Protein AF-A0A8G0PEI7-F1 (afdb_monomer)

Solvent-accessible surface area (backbone atoms only — not comparable to full-atom values): 20049 Å² total; per-residue (Å²): 132,84,80,76,81,60,34,73,60,58,86,57,82,85,49,77,89,53,16,86,75,68,30,28,55,75,70,77,93,68,77,93,73,92,75,99,69,81,89,75,58,57,56,49,75,74,46,89,54,71,55,42,56,17,55,68,78,60,51,34,32,12,63,41,36,33,43,81,63,78,58,75,86,54,58,69,52,32,65,23,58,41,14,68,62,57,63,70,45,56,71,23,62,64,25,86,75,70,43,65,65,86,55,52,71,81,37,68,72,40,48,70,36,44,55,48,54,90,81,80,45,60,54,30,34,39,86,74,40,72,52,45,67,56,55,34,51,50,56,50,44,54,51,46,49,40,43,72,65,40,85,82,68,69,48,65,62,68,96,60,33,59,55,12,50,52,32,58,74,27,85,60,36,42,80,40,82,41,79,40,79,60,50,82,63,66,65,59,62,79,79,61,85,93,84,78,92,77,90,81,89,88,87,88,89,87,87,83,90,87,91,91,83,89,91,79,91,81,92,77,88,78,81,83,90,83,75,59,77,65,60,58,56,53,57,61,59,71,69,55,77,77,76,74,87,74,72,95,72,73,57,77,52,79,45,77,39,96,86,78,51,69,48,63,36,43,36,37,80,40,57,42,17,34,46,31,80,83,55,79,88,30,52,85,31,72,89,42,63,62,46,48,41,66,70,26,69,32,50,25,27,29,71,71,47,73,19,42,37,74,12,52,67,53,52,56,53,51,76,74,109

Mean predicted aligned error: 16.58 Å

pLDDT: mean 71.61, std 21.72, range [25.34, 97.06]

Nearest PDB structures (foldseek):
  6urt-assembly1_G  TM=1.602E-01  e=1.590E+00  Escherichia coli K-12

Organism: NCBI:txid1491479

Structure (mmCIF, N/CA/C/O backbone):
data_AF-A0A8G0PEI7-F1
#
_entry.id   AF-A0A8G0PEI7-F1
#
loop_
_atom_site.group_PDB
_atom_site.id
_atom_site.type_symbol
_atom_site.label_atom_id
_atom_site.label_alt_id
_atom_site.label_comp_id
_atom_site.label_asym_id
_atom_site.label_entity_id
_atom_site.label_seq_id
_atom_site.pdbx_PDB_ins_code
_atom_site.Cartn_x
_atom_site.Cartn_y
_atom_site.Cartn_z
_atom_site.occupancy
_atom_site.B_iso_or_equiv
_atom_site.auth_seq_id
_atom_site.auth_comp_id
_atom_site.auth_asym_id
_atom_site.auth_atom_id
_atom_site.pdbx_PDB_model_num
ATOM 1 N N . MET A 1 1 ? -26.218 -10.562 24.888 1.00 39.75 1 MET A N 1
ATOM 2 C CA . MET A 1 1 ? -25.230 -9.611 25.443 1.00 39.75 1 MET A CA 1
ATOM 3 C C . MET A 1 1 ? -24.219 -9.321 24.348 1.00 39.75 1 MET A C 1
ATOM 5 O O . MET A 1 1 ? -23.476 -10.221 23.987 1.00 39.75 1 MET A O 1
ATOM 9 N N . GLY A 1 2 ? -24.262 -8.135 23.736 1.00 46.22 2 GLY A N 1
ATOM 10 C CA . GLY A 1 2 ? -23.267 -7.759 22.728 1.00 46.22 2 GLY A CA 1
ATOM 11 C C . GLY A 1 2 ? -21.922 -7.557 23.415 1.00 46.22 2 GLY A C 1
ATOM 12 O O . GLY A 1 2 ? -21.830 -6.737 24.327 1.00 46.22 2 GLY A O 1
ATOM 13 N N . ALA A 1 3 ? -20.908 -8.335 23.043 1.00 62.41 3 ALA A N 1
ATOM 14 C CA . ALA A 1 3 ? -19.561 -8.140 23.561 1.00 62.41 3 ALA A CA 1
ATOM 15 C C . ALA A 1 3 ? -19.085 -6.740 23.150 1.00 62.41 3 ALA A C 1
ATOM 17 O O . ALA A 1 3 ? -19.015 -6.426 21.962 1.00 62.41 3 ALA A O 1
ATOM 18 N N . THR A 1 4 ? -18.799 -5.875 24.123 1.00 73.19 4 THR A N 1
ATOM 19 C CA . THR A 1 4 ? -18.166 -4.588 23.842 1.00 73.19 4 THR A CA 1
ATOM 20 C C . THR A 1 4 ? -16.765 -4.852 23.303 1.00 73.19 4 THR A C 1
ATOM 22 O O . THR A 1 4 ? -15.991 -5.587 23.919 1.00 73.19 4 THR A O 1
ATOM 25 N N . LEU A 1 5 ? -16.446 -4.288 22.134 1.00 84.31 5 LEU A N 1
ATOM 26 C CA . LEU A 1 5 ? -15.106 -4.385 21.559 1.00 84.31 5 LEU A CA 1
ATOM 27 C C . LEU A 1 5 ? -14.092 -3.810 22.554 1.00 84.31 5 LEU A C 1
ATOM 29 O O . LEU A 1 5 ? -14.275 -2.715 23.089 1.00 84.31 5 LEU A O 1
ATOM 33 N N . ARG A 1 6 ? -13.027 -4.569 22.808 1.00 89.00 6 ARG A N 1
ATOM 34 C CA . ARG A 1 6 ? -11.965 -4.233 23.759 1.00 89.00 6 ARG A CA 1
ATOM 35 C C . ARG A 1 6 ? -10.632 -4.152 23.041 1.00 89.00 6 ARG A C 1
ATOM 37 O O . ARG A 1 6 ? -10.399 -4.859 22.066 1.00 89.00 6 ARG A O 1
ATOM 44 N N . CYS A 1 7 ? -9.757 -3.278 23.531 1.00 90.12 7 CYS A N 1
ATOM 45 C CA . CYS A 1 7 ? -8.399 -3.178 23.014 1.00 90.12 7 CYS A CA 1
ATOM 46 C C . CYS A 1 7 ? -7.690 -4.529 23.197 1.00 90.12 7 CYS A C 1
ATOM 48 O O . CYS A 1 7 ? -7.682 -5.067 24.300 1.00 90.12 7 CYS A O 1
ATOM 50 N N . SER A 1 8 ? -7.027 -5.036 22.159 1.00 89.44 8 SER A N 1
ATOM 51 C CA . SER A 1 8 ? -6.236 -6.274 22.186 1.00 89.44 8 SER A CA 1
ATOM 52 C C . SER A 1 8 ? -5.133 -6.226 23.236 1.00 89.44 8 SER A C 1
ATOM 54 O O . SER A 1 8 ? -4.710 -7.245 23.776 1.00 89.44 8 SER A O 1
ATOM 56 N N . LYS A 1 9 ? -4.683 -5.014 23.567 1.00 85.44 9 LYS A N 1
ATOM 57 C CA . LYS A 1 9 ? -3.718 -4.802 24.627 1.00 85.44 9 LYS A CA 1
ATOM 58 C C . LYS A 1 9 ? -4.353 -4.735 26.004 1.00 85.44 9 LYS A C 1
ATOM 60 O O . LYS A 1 9 ? -3.568 -4.777 26.921 1.00 85.44 9 LYS A O 1
ATOM 65 N N . GLU A 1 10 ? -5.666 -4.644 26.221 1.00 85.50 10 GLU A N 1
ATOM 66 C CA . GLU A 1 10 ? -6.271 -4.356 27.544 1.00 85.50 10 GLU A CA 1
ATOM 67 C C . GLU A 1 10 ? -5.723 -5.232 28.685 1.00 85.50 10 GLU A C 1
ATOM 69 O O . GLU A 1 10 ? -5.389 -4.698 29.739 1.00 85.50 10 GLU A O 1
ATOM 74 N N . ALA A 1 11 ? -5.528 -6.532 28.443 1.00 83.31 11 ALA A N 1
ATOM 75 C CA . ALA A 1 11 ? -5.020 -7.486 29.433 1.00 83.31 11 ALA A CA 1
ATOM 76 C C . ALA A 1 11 ? -3.506 -7.387 29.721 1.00 83.31 11 ALA A C 1
ATOM 78 O O . ALA A 1 11 ? -3.023 -7.968 30.689 1.00 83.31 11 ALA A O 1
ATOM 79 N N . VAL A 1 12 ? -2.735 -6.673 28.898 1.00 82.25 12 VAL A N 1
ATOM 80 C CA . VAL A 1 12 ? -1.286 -6.524 29.101 1.00 82.25 12 VAL A CA 1
ATOM 81 C C . VAL A 1 12 ? -1.040 -5.600 30.311 1.00 82.25 12 VAL A C 1
ATOM 83 O O . VAL A 1 12 ? -1.720 -4.579 30.433 1.00 82.25 12 VAL A O 1
ATOM 86 N N . PRO A 1 13 ? -0.086 -5.867 31.212 1.00 75.88 13 PRO A N 1
ATOM 87 C CA . PRO A 1 13 ? 0.269 -4.932 32.284 1.00 75.88 13 PRO A CA 1
ATOM 88 C C . PRO A 1 13 ? 0.891 -3.633 31.751 1.00 75.88 13 PRO A C 1
ATOM 90 O O . PRO A 1 13 ? 1.550 -3.627 30.709 1.00 75.88 13 PRO A O 1
ATOM 93 N N . VAL A 1 14 ? 0.634 -2.501 32.410 1.00 73.12 14 VAL A N 1
ATOM 94 C CA . VAL A 1 14 ? 1.302 -1.232 32.075 1.00 73.12 14 VAL A CA 1
ATOM 95 C C . VAL A 1 14 ? 2.658 -1.233 32.769 1.00 73.12 14 VAL A C 1
ATOM 97 O O . VAL A 1 14 ? 2.713 -1.135 33.989 1.00 73.12 14 VAL A O 1
ATOM 100 N N . ASP A 1 15 ? 3.727 -1.364 31.991 1.00 68.00 15 ASP A N 1
ATOM 101 C CA . ASP A 1 15 ? 5.097 -1.270 32.488 1.00 68.00 15 ASP A CA 1
ATOM 102 C C . ASP A 1 15 ? 5.574 0.199 32.421 1.00 68.00 15 ASP A C 1
ATOM 104 O O . ASP A 1 15 ? 5.677 0.746 31.313 1.00 68.00 15 ASP A O 1
ATOM 108 N N . PRO A 1 16 ? 5.830 0.861 33.568 1.00 62.06 16 PRO A N 1
ATOM 109 C CA . PRO A 1 16 ? 6.309 2.240 33.610 1.00 62.06 16 PRO A CA 1
ATOM 110 C C . PRO A 1 16 ? 7.755 2.396 33.108 1.00 62.06 16 PRO A C 1
ATOM 112 O O . PRO A 1 16 ? 8.122 3.483 32.660 1.00 62.06 16 PRO A O 1
ATOM 115 N N . GLU A 1 17 ? 8.570 1.341 33.100 1.00 62.41 17 GLU A N 1
ATOM 116 C CA . GLU A 1 17 ? 9.945 1.398 32.582 1.00 62.41 17 GLU A CA 1
ATOM 117 C C . GLU A 1 17 ? 9.979 1.247 31.053 1.00 62.41 17 GLU A C 1
ATOM 119 O O . GLU A 1 17 ? 10.781 1.882 30.369 1.00 62.41 17 GLU A O 1
ATOM 124 N N . GLN A 1 18 ? 9.030 0.498 30.479 1.00 57.81 18 GLN A N 1
ATOM 125 C CA . GLN A 1 18 ? 8.844 0.354 29.026 1.00 57.81 18 GLN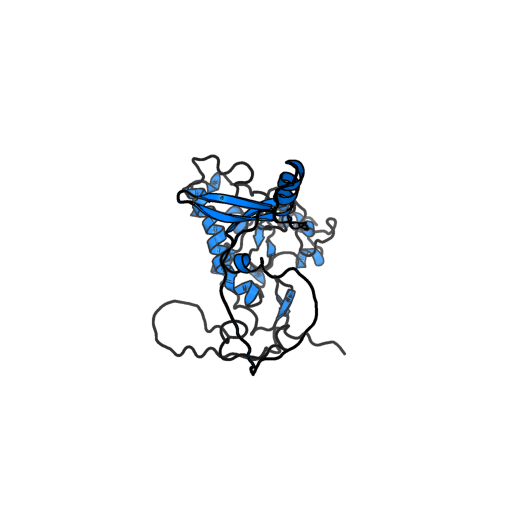 A CA 1
ATOM 126 C C . GLN A 1 18 ? 7.736 1.246 28.455 1.00 57.81 18 GLN A C 1
ATOM 128 O O . GLN A 1 18 ? 7.162 0.948 27.400 1.00 57.81 18 GLN A O 1
ATOM 133 N N . THR A 1 19 ? 7.466 2.378 29.112 1.00 54.59 19 THR A N 1
ATOM 134 C CA . THR A 1 19 ? 6.432 3.348 28.722 1.00 54.59 19 THR A CA 1
ATOM 135 C C . THR A 1 19 ? 6.471 3.668 27.224 1.00 54.59 19 THR A C 1
ATOM 137 O O . THR A 1 19 ? 5.436 3.662 26.554 1.00 54.59 19 THR A O 1
ATOM 140 N N . LEU A 1 20 ? 7.673 3.847 26.667 1.00 53.41 20 LEU A N 1
ATOM 141 C CA . LEU A 1 20 ? 7.903 4.206 25.266 1.00 53.41 20 LEU A CA 1
ATOM 142 C C . LEU A 1 20 ? 7.515 3.124 24.249 1.00 53.41 20 LEU A C 1
ATOM 144 O O . LEU A 1 20 ? 7.329 3.454 23.080 1.00 53.41 20 LEU A O 1
ATOM 148 N N . ARG A 1 21 ? 7.401 1.849 24.645 1.00 55.75 21 ARG A N 1
ATOM 149 C CA . ARG A 1 21 ? 7.290 0.759 23.667 1.00 55.75 21 ARG A CA 1
ATOM 150 C C . ARG A 1 21 ? 5.862 0.454 23.224 1.00 55.75 21 ARG A C 1
ATOM 152 O O . ARG A 1 21 ? 5.677 0.169 22.048 1.00 55.75 21 ARG A O 1
ATOM 159 N N . TYR A 1 22 ? 4.849 0.529 24.099 1.00 53.81 22 TYR A N 1
ATOM 160 C CA . TYR A 1 22 ? 3.512 0.029 23.713 1.00 53.81 22 TYR A CA 1
ATOM 161 C C . TYR A 1 22 ? 2.289 0.813 24.212 1.00 53.81 22 TYR A C 1
ATOM 163 O O . TYR A 1 22 ? 1.185 0.531 23.737 1.00 53.81 22 TYR A O 1
ATOM 171 N N . ARG A 1 23 ? 2.433 1.783 25.133 1.00 62.19 23 ARG A N 1
ATOM 172 C CA . ARG A 1 23 ? 1.285 2.506 25.738 1.00 62.19 23 ARG A CA 1
ATOM 173 C C . ARG A 1 23 ? 1.559 3.934 26.214 1.00 62.19 23 ARG A C 1
ATOM 175 O O . ARG A 1 23 ? 0.744 4.518 26.936 1.00 62.19 23 ARG A O 1
ATOM 182 N N . ALA A 1 24 ? 2.686 4.518 25.828 1.00 53.91 24 ALA A N 1
ATOM 183 C CA . ALA A 1 24 ? 2.881 5.945 26.004 1.00 53.91 24 ALA A CA 1
ATOM 184 C C . ALA A 1 24 ? 1.935 6.700 25.076 1.00 53.91 24 ALA A C 1
ATOM 186 O O . ALA A 1 24 ? 1.911 6.473 23.863 1.00 53.91 24 ALA A O 1
ATOM 187 N N . ARG A 1 25 ? 1.267 7.721 25.617 1.00 49.78 25 ARG A N 1
ATOM 188 C CA . ARG A 1 25 ? 1.045 8.910 24.798 1.00 49.78 25 ARG A CA 1
ATOM 189 C C . ARG A 1 25 ? 2.429 9.429 24.440 1.00 49.78 25 ARG A C 1
ATOM 191 O O . ARG A 1 25 ? 3.085 10.022 25.289 1.00 49.78 25 ARG A O 1
ATOM 198 N N . ALA A 1 26 ? 2.877 9.182 23.213 1.00 45.31 26 ALA A N 1
ATOM 199 C CA . ALA A 1 26 ? 3.989 9.931 22.663 1.00 45.31 26 ALA A CA 1
ATOM 200 C C . ALA A 1 26 ? 3.569 11.409 22.681 1.00 45.31 26 ALA A C 1
ATOM 202 O O . ALA A 1 26 ? 2.772 11.860 21.847 1.00 45.31 26 ALA A O 1
ATOM 203 N N . SER A 1 27 ? 4.025 12.146 23.696 1.00 38.75 27 SER A N 1
ATOM 204 C CA . SER A 1 27 ? 4.084 13.605 23.661 1.00 38.75 27 SER A CA 1
ATOM 205 C C . SER A 1 27 ? 4.698 13.996 22.319 1.00 38.75 27 SER A C 1
ATOM 207 O O . SER A 1 27 ? 5.583 13.298 21.832 1.00 38.75 27 SER A O 1
ATOM 209 N N . ASP A 1 28 ? 4.107 14.993 21.661 1.00 38.66 28 ASP A N 1
ATOM 210 C CA . ASP A 1 28 ? 4.391 15.375 20.275 1.00 38.66 28 ASP A CA 1
ATOM 211 C C . ASP A 1 28 ? 5.861 15.221 19.878 1.00 38.66 28 ASP A C 1
ATOM 213 O O . ASP A 1 28 ? 6.700 16.029 20.251 1.00 38.66 28 ASP A O 1
ATOM 217 N N . TRP A 1 29 ? 6.163 14.222 19.043 1.00 40.66 29 TRP A N 1
ATOM 218 C CA . TRP A 1 29 ? 7.410 14.178 18.275 1.00 40.66 29 TRP A CA 1
ATOM 219 C C . TRP A 1 29 ? 7.302 15.111 17.066 1.00 40.66 29 TRP A C 1
ATOM 221 O O . TRP A 1 29 ? 7.510 14.705 15.921 1.00 40.66 29 TRP A O 1
ATOM 231 N N . ASN A 1 30 ? 6.896 16.355 17.311 1.00 33.97 30 ASN A N 1
ATOM 232 C CA . ASN A 1 30 ? 6.929 17.405 16.314 1.00 33.97 30 ASN A CA 1
ATOM 233 C C . ASN A 1 30 ? 7.940 18.459 16.767 1.00 33.97 30 ASN A C 1
ATOM 235 O O . ASN A 1 30 ? 7.724 19.128 17.770 1.00 33.97 30 ASN A O 1
ATOM 239 N N . TYR A 1 31 ? 8.992 18.583 15.959 1.00 33.69 31 TYR A N 1
ATOM 240 C CA . TYR A 1 31 ? 10.100 19.537 16.009 1.00 33.69 31 TYR A CA 1
ATOM 241 C C . TYR A 1 31 ? 11.234 19.261 16.998 1.00 33.69 31 TYR A C 1
ATOM 243 O O . TYR A 1 31 ? 11.090 19.316 18.213 1.00 33.69 31 TYR A O 1
ATOM 251 N N . GLY A 1 32 ? 12.415 19.031 16.417 1.00 45.34 32 GLY A N 1
ATOM 252 C CA . GLY A 1 32 ? 13.667 19.306 17.094 1.00 45.34 32 GLY A CA 1
ATOM 253 C C . GLY A 1 32 ? 13.817 20.811 17.275 1.00 45.34 32 GLY A C 1
ATOM 254 O O . GLY A 1 32 ? 13.773 21.545 16.294 1.00 45.34 32 GLY A O 1
ATOM 255 N N . MET A 1 33 ? 13.959 21.238 18.522 1.00 35.91 33 MET A N 1
ATOM 256 C CA . MET A 1 33 ? 15.021 22.120 19.002 1.00 35.91 33 MET A CA 1
ATOM 257 C C . MET A 1 33 ? 14.920 22.139 20.532 1.00 35.91 33 MET A C 1
ATOM 259 O O . MET A 1 33 ? 13.824 22.251 21.072 1.00 35.91 33 MET A O 1
ATOM 263 N N . GLU A 1 34 ? 16.061 21.919 21.180 1.00 44.09 34 GLU A N 1
ATOM 264 C CA . GLU A 1 34 ? 16.433 22.333 22.538 1.00 44.09 34 GLU A CA 1
ATOM 265 C C . GLU A 1 34 ? 15.294 22.711 23.502 1.00 44.09 34 GLU A C 1
ATOM 267 O O . GLU A 1 34 ? 14.775 23.819 23.453 1.00 44.09 34 GLU A O 1
ATOM 272 N N . ASP A 1 35 ? 14.980 21.825 24.453 1.00 33.00 35 ASP A N 1
ATOM 273 C CA . ASP A 1 35 ? 15.060 22.204 25.868 1.00 33.00 35 ASP A CA 1
ATOM 274 C C . ASP A 1 35 ? 14.925 20.981 26.786 1.00 33.00 35 ASP A C 1
ATOM 276 O O . ASP A 1 35 ? 14.091 20.096 26.581 1.00 33.00 35 ASP A O 1
ATOM 280 N N . SER A 1 36 ? 15.737 20.958 27.837 1.00 42.88 36 SER A N 1
ATOM 281 C CA . SER A 1 36 ? 15.779 19.947 28.895 1.00 42.88 36 SER A CA 1
ATOM 282 C C . SER A 1 36 ? 14.472 19.879 29.698 1.00 42.88 36 SER A C 1
ATOM 284 O O . SER A 1 36 ? 14.384 20.410 30.805 1.00 42.88 36 SER A O 1
ATOM 286 N N . ARG A 1 37 ? 13.431 19.215 29.176 1.00 40.03 37 ARG A N 1
ATOM 287 C CA . ARG A 1 37 ? 12.145 19.046 29.877 1.00 40.03 37 ARG A CA 1
ATOM 288 C C . ARG A 1 37 ? 11.752 17.578 30.018 1.00 40.03 37 ARG A C 1
ATOM 290 O O . ARG A 1 37 ? 11.247 16.957 29.093 1.00 40.03 37 ARG A O 1
ATOM 297 N N . ASN A 1 38 ? 11.984 17.068 31.229 1.00 42.41 38 ASN A N 1
ATOM 298 C CA . ASN A 1 38 ? 11.304 15.964 31.913 1.00 42.41 38 ASN A CA 1
ATOM 299 C C . ASN A 1 38 ? 10.635 14.906 31.002 1.00 42.41 38 ASN A C 1
ATOM 301 O O . ASN A 1 38 ? 9.447 15.005 30.691 1.00 42.41 38 ASN A O 1
ATOM 305 N N . TYR A 1 39 ? 11.381 13.849 30.658 1.00 43.47 39 TYR A N 1
ATOM 306 C CA . TYR A 1 39 ? 10.944 12.668 29.889 1.00 43.47 39 TYR A CA 1
ATOM 307 C C . TYR A 1 39 ? 9.938 11.766 30.630 1.00 43.47 39 TYR A C 1
ATOM 309 O O . TYR A 1 39 ? 9.982 10.542 30.525 1.00 43.47 39 TYR A O 1
ATOM 317 N N . ASN A 1 40 ? 9.005 12.339 31.387 1.00 44.72 40 ASN A N 1
ATOM 318 C CA . ASN A 1 40 ? 7.979 11.566 32.071 1.00 44.72 40 ASN A CA 1
ATOM 319 C C . ASN A 1 40 ? 6.801 11.326 31.116 1.00 44.72 40 ASN A C 1
ATOM 321 O O . ASN A 1 40 ? 5.737 11.943 31.218 1.00 44.72 40 ASN A O 1
ATOM 325 N N . GLY A 1 41 ? 7.022 10.461 30.122 1.00 53.72 41 GLY A N 1
ATOM 326 C CA . GLY A 1 41 ? 5.938 9.923 29.311 1.00 53.72 41 GLY A CA 1
ATOM 327 C C . GLY A 1 41 ? 4.931 9.251 30.241 1.00 53.72 41 GLY A C 1
ATOM 328 O O . GLY A 1 41 ? 5.295 8.400 31.042 1.00 53.72 41 GLY A O 1
ATOM 329 N N . LYS A 1 42 ? 3.658 9.645 30.187 1.00 56.34 42 LYS A N 1
ATOM 330 C CA . LYS A 1 42 ? 2.621 8.985 30.989 1.00 56.34 42 LYS A CA 1
ATOM 331 C C . LYS A 1 42 ? 2.249 7.671 30.306 1.00 56.34 42 LYS A C 1
ATOM 333 O O . LYS A 1 42 ? 1.571 7.692 29.275 1.00 56.34 42 LYS A O 1
ATOM 338 N N . ALA A 1 43 ? 2.680 6.543 30.870 1.00 63.56 43 ALA A N 1
ATOM 339 C CA . ALA A 1 43 ? 2.120 5.244 30.520 1.00 63.56 43 ALA A CA 1
ATOM 340 C C . ALA A 1 43 ? 0.663 5.217 30.988 1.00 63.56 43 ALA A C 1
ATOM 342 O O . ALA A 1 43 ? 0.374 5.373 32.174 1.00 63.56 43 ALA A O 1
ATOM 343 N N . GLY A 1 44 ? -0.264 5.101 30.042 1.00 69.81 44 GLY A N 1
ATOM 344 C CA . GLY A 1 44 ? -1.693 5.068 30.332 1.00 69.81 44 GLY A CA 1
ATOM 345 C C . GLY A 1 44 ? -2.253 3.660 30.198 1.00 69.81 44 GLY A C 1
ATOM 346 O O . GLY A 1 44 ? -1.816 2.882 29.349 1.00 69.81 44 GLY A O 1
ATOM 347 N N . SER A 1 45 ? -3.279 3.344 30.986 1.00 80.38 45 SER A N 1
ATOM 348 C CA . SER A 1 45 ? -4.147 2.202 30.697 1.00 80.38 45 SER A CA 1
ATOM 349 C C . SER A 1 45 ? -4.819 2.359 29.323 1.00 80.38 45 SER A C 1
ATOM 351 O O . SER A 1 45 ? -4.870 3.453 28.740 1.00 80.38 45 SER A O 1
ATOM 353 N N . CYS A 1 46 ? -5.325 1.252 28.770 1.00 85.81 46 CYS A N 1
ATOM 354 C CA . CYS A 1 46 ? -6.091 1.311 27.527 1.00 85.81 46 CYS A CA 1
ATOM 355 C C . CYS A 1 46 ? -7.313 2.222 27.707 1.00 85.81 46 CYS A C 1
ATOM 357 O O . CYS A 1 46 ? -8.023 2.151 28.710 1.00 85.81 46 CYS A O 1
ATOM 359 N N . ALA A 1 47 ? -7.549 3.083 26.722 1.00 86.38 47 ALA A N 1
ATOM 360 C CA . ALA A 1 47 ? -8.751 3.896 26.677 1.00 86.38 47 ALA A CA 1
ATOM 361 C C . ALA A 1 47 ? -9.971 3.021 26.339 1.00 86.38 47 ALA A C 1
ATOM 363 O O . ALA A 1 47 ? -9.843 2.020 25.633 1.00 86.38 47 ALA A O 1
ATOM 364 N N . ARG A 1 48 ? -11.149 3.411 26.840 1.00 84.62 48 ARG A N 1
ATOM 365 C CA . ARG A 1 48 ? -12.425 2.741 26.530 1.00 84.62 48 ARG A CA 1
ATOM 366 C C . ARG A 1 48 ? -13.089 3.274 25.256 1.00 84.62 48 ARG A C 1
ATOM 368 O O . ARG A 1 48 ? -13.982 2.624 24.731 1.00 84.62 48 ARG A O 1
ATOM 375 N N . ASP A 1 49 ? -12.675 4.446 24.779 1.00 84.06 49 ASP A N 1
ATOM 376 C CA . ASP A 1 49 ? -13.182 5.093 23.570 1.00 84.06 49 ASP A CA 1
ATOM 377 C C . ASP A 1 49 ? -12.276 4.855 22.350 1.00 84.06 49 ASP A C 1
ATOM 379 O O . ASP A 1 49 ? -11.089 4.533 22.489 1.00 84.06 49 ASP A O 1
ATOM 383 N N . LEU A 1 50 ? -12.850 5.044 21.151 1.00 78.69 50 LEU A N 1
ATOM 384 C CA . LEU A 1 50 ? -12.162 4.899 19.857 1.00 78.69 50 LEU A CA 1
ATOM 385 C C . LEU A 1 50 ? -11.470 3.531 19.717 1.00 78.69 50 LEU A C 1
ATOM 387 O O . LEU A 1 50 ? -10.310 3.433 19.319 1.00 78.69 50 LEU A O 1
ATOM 391 N N . VAL A 1 51 ? -12.187 2.474 20.106 1.00 87.12 51 VAL A N 1
ATOM 392 C CA . VAL A 1 51 ? -11.740 1.084 19.997 1.00 87.12 51 VAL A CA 1
ATOM 393 C C . VAL A 1 51 ? -12.174 0.545 18.637 1.00 87.12 51 VAL A C 1
ATOM 395 O O . VAL A 1 51 ? -13.351 0.270 18.423 1.00 87.12 51 VAL A O 1
ATOM 398 N N . THR A 1 52 ? -11.225 0.440 17.709 1.00 88.44 52 THR A N 1
ATOM 399 C CA . THR A 1 52 ? -11.460 -0.016 16.330 1.00 88.44 52 THR A CA 1
ATOM 400 C C . THR A 1 52 ? -10.261 -0.805 15.804 1.00 88.44 52 THR A C 1
ATOM 402 O O . THR A 1 52 ? -9.203 -0.828 16.435 1.00 88.44 52 THR A O 1
ATOM 405 N N . GLU A 1 53 ? -10.415 -1.475 14.668 1.00 91.12 53 GLU A N 1
ATOM 406 C CA . GLU A 1 53 ? -9.362 -2.273 14.039 1.00 91.12 53 GLU A CA 1
ATOM 407 C C . GLU A 1 53 ? -8.198 -1.419 13.508 1.00 91.12 53 GLU A C 1
ATOM 409 O O . GLU A 1 53 ? -8.368 -0.354 12.909 1.00 91.12 53 GLU A O 1
ATOM 414 N N . CYS A 1 54 ? -6.975 -1.911 13.699 1.00 91.69 54 CYS A N 1
ATOM 415 C CA . CYS A 1 54 ? -5.799 -1.428 12.992 1.00 91.69 54 CYS A CA 1
ATOM 416 C C . CYS A 1 54 ? -5.959 -1.735 11.501 1.00 91.69 54 CYS A C 1
ATOM 418 O O . CYS A 1 54 ? -6.081 -2.894 11.111 1.00 91.69 54 CYS A O 1
ATOM 420 N N . ARG A 1 55 ? -5.855 -0.722 10.637 1.00 90.94 55 ARG A N 1
ATOM 421 C CA . ARG A 1 55 ? -6.047 -0.899 9.187 1.00 90.94 55 ARG A CA 1
ATOM 422 C C . ARG A 1 55 ? -5.006 -1.813 8.515 1.00 90.94 55 ARG A C 1
ATOM 424 O O . ARG A 1 55 ? -5.211 -2.163 7.359 1.00 90.94 55 ARG A O 1
ATOM 431 N N . ARG A 1 56 ? -3.915 -2.177 9.207 1.00 89.38 56 ARG A N 1
ATOM 432 C CA . ARG A 1 56 ? -2.827 -3.032 8.694 1.00 89.38 56 ARG A CA 1
ATOM 433 C C . ARG A 1 56 ? -2.854 -4.464 9.239 1.00 89.38 56 ARG A C 1
ATOM 435 O O . ARG A 1 56 ? -2.724 -5.390 8.453 1.00 89.38 56 ARG A O 1
ATOM 442 N N . CYS A 1 57 ? -3.016 -4.650 10.553 1.00 90.50 57 CYS A N 1
ATOM 443 C CA . CYS A 1 57 ? -3.016 -5.979 11.188 1.00 90.50 57 CYS A CA 1
ATOM 444 C C . CYS A 1 57 ? -4.392 -6.449 11.685 1.00 90.50 57 CYS A C 1
ATOM 446 O O . CYS A 1 57 ? -4.477 -7.527 12.256 1.00 90.50 57 CYS A O 1
ATOM 448 N N . ALA A 1 58 ? -5.449 -5.651 11.510 1.00 90.75 58 ALA A N 1
ATOM 449 C CA . ALA A 1 58 ? -6.810 -5.904 11.999 1.00 90.75 58 ALA A CA 1
ATOM 450 C C . ALA A 1 58 ? -6.974 -6.012 13.532 1.00 90.75 58 ALA A C 1
ATOM 452 O O . ALA A 1 58 ? -8.095 -6.143 14.019 1.00 90.75 58 ALA A O 1
ATOM 453 N N . ASP A 1 59 ? -5.900 -5.872 14.319 1.00 90.81 59 ASP A N 1
ATOM 454 C CA . ASP A 1 59 ? -5.996 -5.846 15.781 1.00 90.81 59 ASP A CA 1
ATOM 455 C C . ASP A 1 59 ? -6.904 -4.711 16.259 1.00 90.81 59 ASP A C 1
ATOM 457 O O . ASP A 1 59 ? -6.681 -3.543 15.931 1.00 90.81 59 ASP A O 1
ATOM 461 N N . ILE A 1 60 ? -7.876 -5.035 17.108 1.00 92.19 60 ILE A N 1
ATOM 462 C CA . ILE A 1 60 ? -8.725 -4.041 17.764 1.00 92.19 60 ILE A CA 1
ATOM 463 C C . ILE A 1 60 ? -7.891 -3.257 18.778 1.00 92.19 60 ILE A C 1
ATOM 465 O O . ILE A 1 60 ? -7.362 -3.825 19.728 1.00 92.19 60 ILE A O 1
ATOM 469 N N . ILE A 1 61 ? -7.768 -1.945 18.613 1.00 90.50 61 ILE A N 1
ATOM 470 C CA . ILE A 1 61 ? -6.935 -1.086 19.460 1.00 90.50 61 ILE A CA 1
ATOM 471 C C . ILE A 1 61 ? -7.655 0.208 19.837 1.00 90.50 61 ILE A C 1
ATOM 473 O O . ILE A 1 61 ? -8.438 0.756 19.066 1.00 90.50 61 ILE A O 1
ATOM 477 N N . CYS A 1 62 ? -7.363 0.718 21.032 1.00 90.44 62 CYS A N 1
ATOM 478 C CA . CYS A 1 62 ? -7.861 2.014 21.498 1.00 90.44 62 CYS A CA 1
ATOM 479 C C . CYS A 1 62 ? -6.956 3.179 21.065 1.00 90.44 62 CYS A C 1
ATOM 481 O O . CYS A 1 62 ? -5.800 2.974 20.682 1.00 90.44 62 CYS A O 1
ATOM 483 N N . ARG A 1 63 ? -7.424 4.421 21.256 1.00 87.62 63 ARG A N 1
ATOM 484 C CA . ARG A 1 63 ? -6.650 5.646 20.955 1.00 87.62 63 ARG A CA 1
ATOM 485 C C . ARG A 1 63 ? -5.286 5.755 21.644 1.00 87.62 63 ARG A C 1
ATOM 487 O O . ARG A 1 63 ? -4.402 6.417 21.120 1.00 87.62 63 ARG A O 1
ATOM 494 N N . ASN A 1 64 ? -5.099 5.122 22.805 1.00 85.31 64 ASN A N 1
ATOM 495 C CA . ASN A 1 64 ? -3.810 5.132 23.513 1.00 85.31 64 ASN A CA 1
ATOM 496 C C . ASN A 1 64 ? -2.803 4.126 22.922 1.00 85.31 64 ASN A C 1
ATOM 498 O O . ASN A 1 64 ? -1.609 4.248 23.169 1.00 85.31 64 ASN A O 1
ATOM 502 N N . CYS A 1 65 ? -3.276 3.133 22.163 1.00 85.31 65 CYS A N 1
ATOM 503 C CA . CYS A 1 65 ? -2.448 2.105 21.523 1.00 85.31 65 CYS A CA 1
ATOM 504 C C . CYS A 1 65 ? -2.288 2.326 20.009 1.00 85.31 65 CYS A C 1
ATOM 506 O O . CYS A 1 65 ? -1.564 1.574 19.350 1.00 85.31 65 CYS A O 1
ATOM 508 N N . ALA A 1 66 ? -2.954 3.342 19.459 1.00 87.38 66 ALA A N 1
ATOM 509 C CA . ALA A 1 66 ? -2.771 3.804 18.093 1.00 87.38 66 ALA A CA 1
ATOM 510 C C . ALA A 1 66 ? -1.583 4.775 17.992 1.00 87.38 66 ALA A C 1
ATOM 512 O O . ALA A 1 66 ? -1.219 5.440 18.968 1.00 87.38 66 ALA A O 1
ATOM 513 N N . ILE A 1 67 ? -0.972 4.880 16.811 1.00 86.00 67 ILE A N 1
ATOM 514 C CA . ILE A 1 67 ? -0.095 6.016 16.508 1.00 86.00 67 ILE A CA 1
ATOM 515 C C . ILE A 1 67 ? -0.909 7.295 16.355 1.00 86.00 67 ILE A C 1
ATOM 517 O O . ILE A 1 67 ? -2.088 7.267 16.000 1.00 86.00 67 ILE A O 1
ATOM 521 N N . LYS A 1 68 ? -0.250 8.438 16.558 1.00 83.69 68 LYS A N 1
ATOM 522 C CA . LYS A 1 68 ? -0.798 9.703 16.071 1.00 83.69 68 LYS A CA 1
ATOM 523 C C . LYS A 1 68 ? -0.937 9.616 14.547 1.00 83.69 68 LYS A C 1
ATOM 525 O O . LYS A 1 68 ? -0.003 9.135 13.897 1.00 83.69 68 LYS A O 1
ATOM 530 N N . PRO A 1 69 ? -2.068 10.063 13.979 1.00 76.38 69 PRO A N 1
ATOM 531 C CA . PRO A 1 69 ? -2.246 10.040 12.540 1.00 76.38 69 PRO A CA 1
ATOM 532 C C . PRO A 1 69 ? -1.126 10.854 11.868 1.00 76.38 69 PRO A C 1
ATOM 534 O O . PRO A 1 69 ? -0.730 11.903 12.392 1.00 76.38 69 PRO A O 1
ATOM 537 N N . PRO A 1 70 ? -0.584 10.390 10.731 1.00 81.62 70 PRO A N 1
ATOM 538 C CA . PRO A 1 70 ? 0.408 11.144 9.977 1.00 81.62 70 PRO A CA 1
ATOM 539 C C . PRO A 1 70 ? -0.147 12.510 9.567 1.00 81.62 70 PRO A C 1
ATOM 541 O O . PRO A 1 70 ? -1.333 12.637 9.258 1.00 81.62 70 PRO A O 1
ATOM 544 N N . LEU A 1 71 ? 0.714 13.530 9.513 1.00 81.56 71 LEU A N 1
ATOM 545 C CA . LEU A 1 71 ? 0.315 14.830 8.979 1.00 8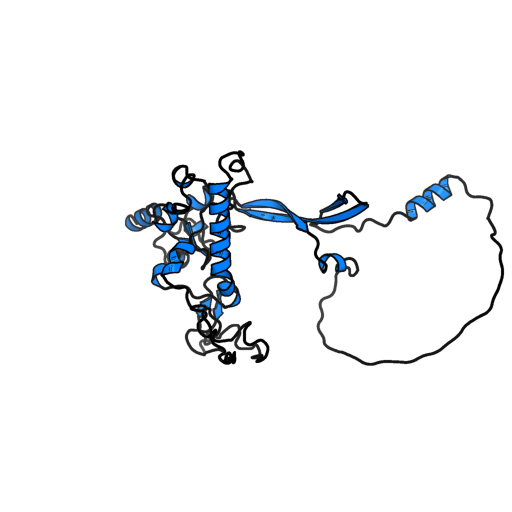1.56 71 LEU A CA 1
ATOM 546 C C . LEU A 1 71 ? -0.102 14.696 7.511 1.00 81.56 71 LEU A C 1
ATOM 548 O O . LEU A 1 71 ? 0.480 13.918 6.754 1.00 81.56 71 LEU A O 1
ATOM 552 N N . MET A 1 72 ? -1.051 15.529 7.087 1.00 75.44 72 MET A N 1
ATOM 553 C CA . MET A 1 72 ? -1.552 15.542 5.707 1.00 75.44 72 MET A CA 1
ATOM 554 C C . MET A 1 72 ? -0.453 15.839 4.680 1.00 75.44 72 MET A C 1
ATOM 556 O O . MET A 1 72 ? -0.487 15.322 3.567 1.00 75.44 72 MET A O 1
ATOM 560 N N . THR A 1 73 ? 0.581 16.595 5.059 1.00 80.31 73 THR A N 1
ATOM 561 C CA . THR A 1 73 ? 1.758 16.842 4.212 1.00 80.31 73 THR A CA 1
ATOM 562 C C . THR A 1 73 ? 2.521 15.561 3.868 1.00 80.31 73 THR A C 1
ATOM 564 O O . THR A 1 73 ? 3.076 15.460 2.776 1.00 80.31 73 THR A O 1
ATOM 567 N N . ALA A 1 74 ? 2.489 14.552 4.743 1.00 85.19 74 ALA A N 1
ATOM 568 C CA . ALA A 1 74 ? 3.125 13.260 4.516 1.00 85.19 74 ALA A CA 1
ATOM 569 C C . ALA A 1 74 ? 2.289 12.322 3.627 1.00 85.19 74 ALA A C 1
ATOM 571 O O . ALA A 1 74 ? 2.793 11.284 3.209 1.00 85.19 74 ALA A O 1
ATOM 572 N N . LEU A 1 75 ? 1.037 12.661 3.277 1.00 86.31 75 LEU A N 1
ATOM 573 C CA . LEU A 1 75 ? 0.169 11.785 2.471 1.00 86.31 75 LEU A CA 1
ATOM 574 C C . LEU A 1 75 ? 0.804 11.380 1.141 1.00 86.31 75 LEU A C 1
ATOM 576 O O . LEU A 1 75 ? 0.599 10.259 0.678 1.00 86.31 75 LEU A O 1
ATOM 580 N N . ARG A 1 76 ? 1.594 12.261 0.524 1.00 89.38 76 ARG A N 1
ATOM 581 C CA . ARG A 1 76 ? 2.267 11.989 -0.756 1.00 89.38 76 ARG A CA 1
ATOM 582 C C . ARG A 1 76 ? 3.337 10.897 -0.647 1.00 89.38 76 ARG A C 1
ATOM 584 O O . ARG A 1 76 ? 3.708 10.306 -1.655 1.00 89.38 76 ARG A O 1
ATOM 591 N N . GLU A 1 77 ? 3.814 10.608 0.559 1.00 90.75 77 GLU A N 1
ATOM 592 C CA . GLU A 1 77 ? 4.865 9.623 0.826 1.00 90.75 77 GLU A CA 1
ATOM 593 C C . GLU A 1 77 ? 4.340 8.178 0.836 1.00 90.75 77 GLU A C 1
ATOM 595 O O . GLU A 1 77 ? 5.098 7.239 0.591 1.00 90.75 77 GLU A O 1
ATOM 600 N N . ARG A 1 78 ? 3.024 8.001 1.024 1.00 93.00 78 ARG A N 1
ATOM 601 C CA . ARG A 1 78 ? 2.374 6.689 1.173 1.00 93.00 78 ARG A CA 1
ATOM 602 C C . ARG A 1 78 ? 2.346 5.848 -0.102 1.00 93.00 78 ARG A C 1
ATOM 604 O O . ARG A 1 78 ? 1.999 4.672 -0.045 1.00 93.00 78 ARG A O 1
ATOM 611 N N . HIS A 1 79 ? 2.608 6.444 -1.262 1.00 95.56 79 HIS A N 1
ATOM 612 C CA . HIS A 1 79 ? 2.423 5.776 -2.547 1.00 95.56 79 HIS A CA 1
ATOM 613 C C . HIS A 1 79 ? 3.563 4.789 -2.823 1.00 95.56 79 HIS A C 1
ATOM 615 O O . HIS A 1 79 ? 4.743 5.134 -2.770 1.00 95.56 79 HIS A O 1
ATOM 621 N N . ARG A 1 80 ? 3.196 3.554 -3.163 1.00 95.94 80 ARG A N 1
ATOM 622 C CA . ARG A 1 80 ? 4.095 2.503 -3.642 1.00 95.94 80 ARG A CA 1
ATOM 623 C C . ARG A 1 80 ? 3.665 2.069 -5.042 1.00 95.94 80 ARG A C 1
ATOM 625 O O . ARG A 1 80 ? 2.481 1.812 -5.277 1.00 95.94 80 ARG A O 1
ATOM 632 N N . ARG A 1 81 ? 4.607 1.990 -5.982 1.00 95.94 81 ARG A N 1
ATOM 633 C CA . ARG A 1 81 ? 4.338 1.583 -7.368 1.00 95.94 81 ARG A CA 1
ATOM 634 C C . ARG A 1 81 ? 3.994 0.100 -7.443 1.00 95.94 81 ARG A C 1
ATOM 636 O O . ARG A 1 81 ? 4.584 -0.719 -6.746 1.00 95.94 81 ARG A O 1
ATOM 643 N N . LEU A 1 82 ? 3.052 -0.252 -8.309 1.00 96.81 82 LEU A N 1
ATOM 644 C CA . LEU A 1 82 ? 2.656 -1.635 -8.569 1.00 96.81 82 LEU A CA 1
ATOM 645 C C . LEU A 1 82 ? 3.341 -2.176 -9.828 1.00 96.81 82 LEU A C 1
ATOM 647 O O . LEU A 1 82 ? 3.565 -1.434 -10.783 1.00 96.81 82 LEU A O 1
ATOM 651 N N . CYS A 1 83 ? 3.629 -3.481 -9.856 1.00 95.50 83 CYS A N 1
ATOM 652 C CA . CYS A 1 83 ? 4.052 -4.148 -11.088 1.00 95.50 83 CYS A CA 1
ATOM 653 C C . CYS A 1 83 ? 2.905 -4.174 -12.109 1.00 95.50 83 CYS A C 1
ATOM 655 O O . CYS A 1 83 ? 1.739 -3.986 -11.754 1.00 95.50 83 CYS A O 1
ATOM 657 N N . VAL A 1 84 ? 3.217 -4.457 -13.376 1.00 94.56 84 VAL A N 1
ATOM 658 C CA . VAL A 1 84 ? 2.227 -4.444 -14.469 1.00 94.56 84 VAL A CA 1
ATOM 659 C C . VAL A 1 84 ? 1.041 -5.375 -14.186 1.00 94.56 84 VAL A C 1
ATOM 661 O O . VAL A 1 84 ? -0.104 -4.990 -14.426 1.00 94.56 84 VAL A O 1
ATOM 664 N N . THR A 1 85 ? 1.292 -6.559 -13.622 1.00 96.00 85 THR A N 1
ATOM 665 C CA . THR A 1 85 ? 0.245 -7.528 -13.262 1.00 96.00 85 THR A CA 1
ATOM 666 C C . THR A 1 85 ? -0.696 -6.968 -12.199 1.00 96.00 85 THR A C 1
ATOM 668 O O . THR A 1 85 ? -1.905 -6.925 -12.409 1.00 96.00 85 THR A O 1
ATOM 671 N N . CYS A 1 86 ? -0.159 -6.459 -11.086 1.00 96.25 86 CYS A N 1
ATOM 672 C CA . CYS A 1 86 ? -0.969 -5.846 -10.030 1.00 96.25 8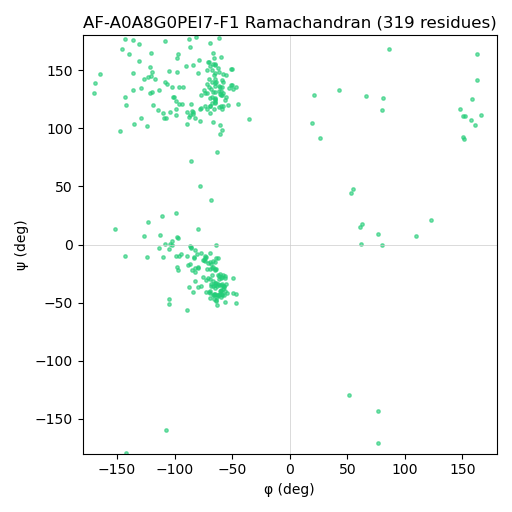6 CYS A CA 1
ATOM 673 C C . CYS A 1 86 ? -1.683 -4.576 -10.512 1.00 96.25 86 CYS A C 1
ATOM 675 O O . CYS A 1 86 ? -2.805 -4.310 -10.098 1.00 96.25 86 CYS A O 1
ATOM 677 N N . ALA A 1 87 ? -1.059 -3.794 -11.394 1.00 95.62 87 ALA A N 1
ATOM 678 C CA . ALA A 1 87 ? -1.657 -2.578 -11.926 1.00 95.62 87 ALA A CA 1
ATOM 679 C C . ALA A 1 87 ? -2.879 -2.874 -12.816 1.00 95.62 87 ALA A C 1
ATOM 681 O O . ALA A 1 87 ? -3.854 -2.126 -12.786 1.00 95.62 87 ALA A O 1
ATOM 682 N N . LYS A 1 88 ? -2.854 -3.968 -13.585 1.00 94.62 88 LYS A N 1
ATOM 683 C CA . LYS A 1 88 ? -3.956 -4.365 -14.480 1.00 94.62 88 LYS A CA 1
ATOM 684 C C . LYS A 1 88 ? -5.021 -5.237 -13.811 1.00 94.62 88 LYS A C 1
ATOM 686 O O . LYS A 1 88 ? -6.112 -5.360 -14.356 1.00 94.62 88 LYS A O 1
ATOM 691 N N . ALA A 1 89 ? -4.714 -5.845 -12.669 1.00 94.00 89 ALA A N 1
ATOM 692 C CA . ALA A 1 89 ? -5.640 -6.733 -11.978 1.00 94.00 89 ALA A CA 1
ATOM 693 C C . ALA A 1 89 ? -6.894 -5.992 -11.470 1.00 94.00 89 ALA A C 1
ATOM 695 O O . ALA A 1 89 ? -6.794 -4.832 -11.060 1.00 94.00 89 ALA A O 1
ATOM 696 N N . PRO A 1 90 ? -8.067 -6.644 -11.422 1.00 92.88 90 PRO A N 1
ATOM 697 C CA . PRO A 1 90 ? -9.256 -6.078 -10.790 1.00 92.88 90 PRO A CA 1
ATOM 698 C C . PRO A 1 90 ? -8.998 -5.684 -9.330 1.00 92.88 90 PRO A C 1
ATOM 700 O O . PRO A 1 90 ? -8.230 -6.341 -8.629 1.00 92.88 90 PRO A O 1
ATOM 703 N N . ILE A 1 91 ? -9.640 -4.607 -8.858 1.00 92.69 91 ILE A N 1
ATOM 704 C CA . ILE A 1 91 ? -9.466 -4.079 -7.487 1.00 92.69 91 ILE A CA 1
ATOM 705 C C . ILE A 1 91 ? -9.726 -5.175 -6.442 1.00 92.69 9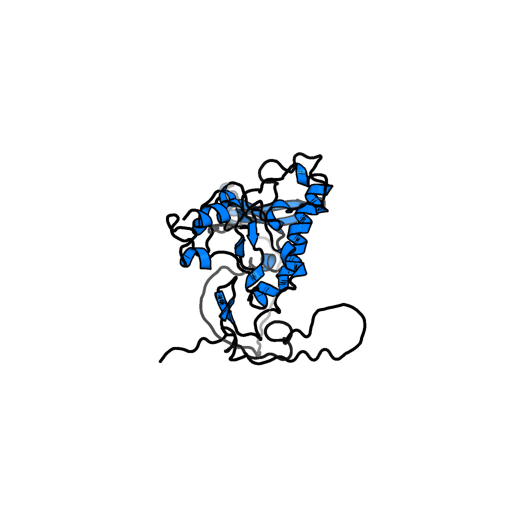1 ILE A C 1
ATOM 707 O O . ILE A 1 91 ? -8.957 -5.303 -5.493 1.00 92.69 91 ILE A O 1
ATOM 711 N N . ALA A 1 92 ? -10.757 -5.998 -6.655 1.00 93.06 92 ALA A N 1
ATOM 712 C CA . ALA A 1 92 ? -11.124 -7.100 -5.769 1.00 93.06 92 ALA A CA 1
ATOM 713 C C . ALA A 1 92 ? -9.989 -8.127 -5.570 1.00 93.06 92 ALA A C 1
ATOM 715 O O . ALA A 1 92 ? -9.774 -8.592 -4.452 1.00 93.06 92 ALA A O 1
ATOM 716 N N . ALA A 1 93 ? -9.186 -8.396 -6.608 1.00 93.75 93 ALA A N 1
ATOM 717 C CA . ALA A 1 93 ? -8.033 -9.299 -6.528 1.00 93.75 93 ALA A CA 1
ATOM 718 C C . ALA A 1 93 ? -6.861 -8.723 -5.708 1.00 93.75 93 ALA A C 1
ATOM 720 O O . ALA A 1 93 ? -5.938 -9.447 -5.339 1.00 93.75 93 ALA A O 1
ATOM 721 N N . LEU A 1 94 ? -6.864 -7.412 -5.449 1.00 93.62 94 LEU A N 1
ATOM 722 C CA . LEU A 1 94 ? -5.848 -6.736 -4.641 1.00 93.62 94 LEU A CA 1
ATOM 723 C C . LEU A 1 94 ? -6.259 -6.593 -3.171 1.00 93.62 94 LEU A C 1
ATOM 725 O O . LEU A 1 94 ? -5.434 -6.149 -2.372 1.00 93.62 94 LEU A O 1
ATOM 729 N N . ALA A 1 95 ? -7.503 -6.932 -2.825 1.00 91.62 95 ALA A N 1
ATOM 730 C CA . ALA A 1 95 ? -8.002 -6.877 -1.459 1.00 91.62 95 ALA A CA 1
ATOM 731 C C . ALA A 1 95 ? -7.266 -7.873 -0.546 1.00 91.62 95 ALA A C 1
ATOM 733 O O . ALA A 1 95 ? -6.720 -8.880 -1.001 1.00 91.62 95 ALA A O 1
ATOM 734 N N . SER A 1 96 ? -7.255 -7.575 0.752 1.00 84.25 96 SER A N 1
ATOM 735 C CA . SER A 1 96 ? -6.745 -8.468 1.791 1.00 84.25 96 SER A CA 1
ATOM 736 C C . SER A 1 96 ? -7.803 -8.590 2.893 1.00 84.25 96 SER A C 1
ATOM 738 O O . SER A 1 96 ? -8.016 -7.604 3.604 1.00 84.25 96 SER A O 1
ATOM 740 N N . PRO A 1 97 ? -8.478 -9.747 3.039 1.00 86.31 97 PRO A N 1
ATOM 741 C CA . PRO A 1 97 ? -8.364 -10.955 2.208 1.00 86.31 97 PRO A CA 1
ATOM 742 C C . PRO A 1 97 ? -8.844 -10.736 0.762 1.00 86.31 97 PRO A C 1
ATOM 744 O O . PRO A 1 97 ? -9.571 -9.783 0.482 1.00 86.31 97 PRO A O 1
ATOM 747 N N . ALA A 1 98 ? -8.419 -11.611 -0.156 1.00 85.94 98 ALA A N 1
ATOM 748 C CA . ALA A 1 98 ? -8.823 -11.533 -1.558 1.00 85.94 98 ALA A CA 1
ATOM 749 C C . ALA A 1 98 ? -10.346 -11.690 -1.683 1.00 85.94 98 ALA A C 1
ATOM 751 O O . ALA A 1 98 ? -10.935 -12.595 -1.092 1.00 85.94 98 ALA A O 1
ATOM 752 N N . LEU A 1 99 ? -10.971 -10.794 -2.444 1.00 91.12 99 LEU A N 1
ATOM 753 C CA . LEU A 1 99 ? -12.404 -10.819 -2.719 1.00 91.12 99 LEU A CA 1
ATOM 754 C C . LEU A 1 99 ? -12.674 -11.491 -4.066 1.00 91.12 99 LEU A C 1
ATOM 756 O O . LEU A 1 99 ? -11.774 -11.620 -4.900 1.00 91.12 99 LEU A O 1
ATOM 760 N N . ASP A 1 100 ? -13.930 -11.877 -4.289 1.00 89.81 100 ASP A N 1
ATOM 761 C CA . ASP A 1 100 ? -14.359 -12.382 -5.589 1.00 89.81 100 ASP A CA 1
ATOM 762 C C . ASP A 1 100 ? -14.132 -11.328 -6.686 1.00 89.81 100 ASP A C 1
ATOM 764 O O . ASP A 1 100 ? -14.531 -10.168 -6.571 1.00 89.81 100 ASP A O 1
ATOM 768 N N . ILE A 1 101 ? -13.470 -11.754 -7.759 1.00 89.81 101 ILE A N 1
ATOM 769 C CA . ILE A 1 101 ? -13.007 -10.915 -8.863 1.00 89.81 101 ILE A CA 1
ATOM 770 C C . ILE A 1 101 ? -14.191 -10.350 -9.656 1.00 89.81 101 ILE A C 1
ATOM 772 O O . ILE A 1 101 ? -14.063 -9.270 -10.236 1.00 89.81 101 ILE A O 1
ATOM 776 N N . SER A 1 102 ? -15.343 -11.032 -9.652 1.00 89.06 102 SER A N 1
ATOM 777 C CA . SER A 1 102 ? -16.570 -10.524 -10.276 1.00 89.06 102 SER A CA 1
ATOM 778 C C . SER A 1 102 ? -17.244 -9.387 -9.512 1.00 89.06 102 SER A C 1
ATOM 780 O O . SER A 1 102 ? -18.143 -8.751 -10.065 1.00 89.06 102 SER A O 1
ATOM 782 N N . LEU A 1 103 ? -16.834 -9.091 -8.271 1.00 88.88 103 LEU A N 1
ATOM 783 C CA . LEU A 1 103 ? -17.454 -8.011 -7.510 1.00 88.88 103 LEU A CA 1
ATOM 784 C C . LEU A 1 103 ? -17.138 -6.646 -8.142 1.00 88.88 103 LEU A C 1
ATOM 786 O O . LEU A 1 103 ? -15.964 -6.300 -8.327 1.00 88.88 103 LEU A O 1
ATOM 790 N N . PRO A 1 104 ? -18.168 -5.831 -8.436 1.00 87.56 104 PRO A N 1
ATOM 791 C CA . PRO A 1 104 ? -17.961 -4.512 -9.007 1.00 87.56 104 PRO A CA 1
ATOM 792 C C . PRO A 1 104 ? -17.265 -3.597 -8.000 1.00 87.56 104 PRO A C 1
ATOM 794 O O . PRO A 1 104 ? -17.396 -3.757 -6.784 1.00 87.56 104 PRO A O 1
ATOM 797 N N . LEU A 1 105 ? -16.568 -2.578 -8.506 1.00 84.88 105 LEU A N 1
ATOM 798 C CA . LEU A 1 105 ? -15.880 -1.594 -7.668 1.00 84.88 105 LEU A CA 1
ATOM 799 C C . LEU A 1 105 ? -16.841 -0.855 -6.721 1.00 84.88 105 LEU A C 1
ATOM 801 O O . LEU A 1 105 ? -16.434 -0.447 -5.640 1.00 84.88 105 LEU A O 1
ATOM 805 N N . THR A 1 106 ? -18.113 -0.712 -7.090 1.00 87.69 106 THR A N 1
ATOM 806 C CA . THR A 1 106 ? -19.166 -0.090 -6.270 1.00 87.69 106 THR A CA 1
ATOM 807 C C . THR A 1 106 ? -19.642 -0.968 -5.111 1.00 87.69 106 THR A C 1
ATOM 809 O O . THR A 1 106 ? -20.304 -0.463 -4.207 1.00 87.69 106 THR A O 1
ATOM 812 N N . SER A 1 107 ? -19.300 -2.263 -5.097 1.00 91.75 107 SER A N 1
ATOM 813 C CA . SER A 1 107 ? -19.662 -3.162 -4.002 1.00 91.75 107 SER A CA 1
ATOM 814 C C . SER A 1 107 ? -19.046 -2.693 -2.688 1.00 91.75 107 SER A C 1
ATOM 816 O O . SER A 1 107 ? -17.859 -2.365 -2.615 1.00 91.75 107 SER A O 1
ATOM 818 N N . GLU A 1 108 ? -19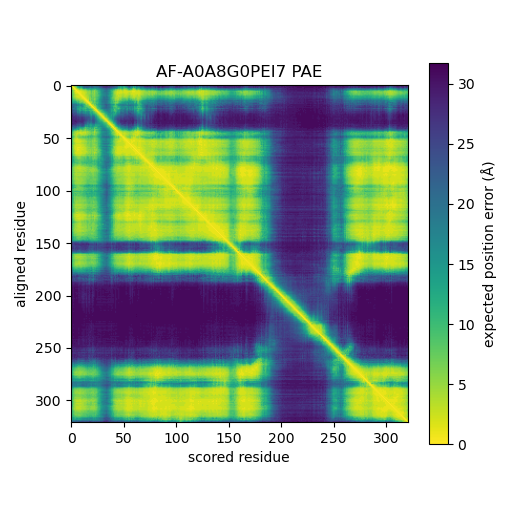.839 -2.727 -1.620 1.00 91.75 108 GLU A N 1
ATOM 819 C CA . GLU A 1 108 ? -19.422 -2.309 -0.282 1.00 91.75 108 GLU A CA 1
ATOM 820 C C . GLU A 1 108 ? -18.185 -3.086 0.205 1.00 91.75 108 GLU A C 1
ATOM 822 O O . GLU A 1 108 ? -17.297 -2.525 0.845 1.00 91.75 108 GLU A O 1
ATOM 827 N N . ALA A 1 109 ? -18.078 -4.375 -0.135 1.00 90.56 109 ALA A N 1
ATOM 828 C CA . ALA A 1 109 ? -16.909 -5.188 0.199 1.00 90.56 109 ALA A CA 1
ATOM 829 C C . ALA A 1 109 ? -15.630 -4.647 -0.463 1.00 90.56 109 ALA A C 1
ATOM 831 O O . ALA A 1 109 ? -14.594 -4.527 0.191 1.00 90.56 109 ALA A O 1
ATOM 832 N N . VAL A 1 110 ? -15.714 -4.258 -1.740 1.00 91.62 110 VAL A N 1
ATOM 833 C CA . VAL A 1 110 ? -14.574 -3.724 -2.496 1.00 91.62 110 VAL A CA 1
ATOM 834 C C . VAL A 1 110 ? -14.227 -2.314 -2.026 1.00 91.62 110 VAL A C 1
ATOM 836 O O . VAL A 1 110 ? -13.051 -2.020 -1.824 1.00 91.62 110 VAL A O 1
ATOM 839 N N . GLN A 1 111 ? -15.223 -1.466 -1.762 1.00 91.62 111 GLN A N 1
ATOM 840 C CA . GLN A 1 111 ? -15.009 -0.125 -1.206 1.00 91.62 111 GLN A CA 1
ATOM 841 C C . GLN A 1 111 ? -14.299 -0.177 0.149 1.00 91.62 111 GLN A C 1
ATOM 843 O O . GLN A 1 111 ? -13.359 0.582 0.384 1.00 91.62 111 GLN A O 1
ATOM 848 N N . ARG A 1 112 ? -14.646 -1.144 1.010 1.00 89.75 112 ARG A N 1
ATOM 849 C CA . ARG A 1 112 ? -13.912 -1.377 2.261 1.00 89.75 112 ARG A CA 1
ATOM 850 C C . ARG A 1 112 ? -12.475 -1.840 2.044 1.00 89.75 112 ARG A C 1
ATOM 852 O O . ARG A 1 112 ? -11.687 -1.682 2.965 1.00 89.75 112 ARG A O 1
ATOM 859 N N . ALA A 1 113 ? -12.108 -2.398 0.893 1.00 90.25 113 ALA A N 1
ATOM 860 C CA . ALA A 1 113 ? -10.731 -2.792 0.578 1.00 90.25 113 ALA A CA 1
ATOM 861 C C . ALA A 1 113 ? -9.911 -1.664 -0.082 1.00 90.25 113 ALA A C 1
ATOM 863 O O . ALA A 1 113 ? -8.690 -1.781 -0.214 1.00 90.25 113 ALA A O 1
ATOM 864 N N . VAL A 1 114 ? -10.555 -0.563 -0.474 1.00 94.12 114 VAL A N 1
ATOM 865 C CA . VAL A 1 114 ? -9.911 0.621 -1.050 1.00 94.12 114 VAL A CA 1
ATOM 866 C C . VAL A 1 114 ? -9.302 1.496 0.055 1.00 94.12 114 VAL A C 1
ATOM 868 O O . VAL A 1 114 ? -9.767 1.547 1.194 1.00 94.12 114 VAL A O 1
ATOM 871 N N . CYS A 1 115 ? -8.189 2.159 -0.260 1.00 94.50 115 CYS A N 1
ATOM 872 C CA . CYS A 1 115 ? -7.532 3.103 0.636 1.00 94.50 115 CYS A CA 1
ATOM 873 C C . CYS A 1 115 ? -8.345 4.401 0.772 1.00 94.50 115 CYS A C 1
ATOM 875 O O . CYS A 1 115 ? -8.674 5.023 -0.232 1.00 94.50 115 CYS A O 1
ATOM 877 N N . GLN A 1 116 ? -8.576 4.835 2.015 1.00 92.50 116 GLN A N 1
ATOM 878 C CA . GLN A 1 116 ? -9.273 6.084 2.372 1.00 92.50 116 GLN A CA 1
ATOM 879 C C . GLN A 1 116 ? -8.404 6.997 3.260 1.00 92.50 116 GLN A C 1
ATOM 881 O O . GLN A 1 116 ? -8.897 7.872 3.965 1.00 92.50 116 GLN A O 1
ATOM 886 N N . CYS A 1 117 ? -7.081 6.790 3.268 1.00 92.38 117 CYS A N 1
ATOM 887 C CA . CYS A 1 117 ? -6.184 7.496 4.190 1.00 92.38 117 CYS A CA 1
ATOM 888 C C . CYS A 1 117 ? -6.119 9.016 3.986 1.00 92.38 117 CYS A C 1
ATOM 890 O O . CYS A 1 117 ? -5.679 9.717 4.890 1.00 92.38 117 CYS A O 1
ATOM 892 N N . ASP A 1 118 ? -6.492 9.515 2.810 1.00 90.81 118 ASP A N 1
ATOM 893 C CA . ASP A 1 118 ? -6.529 10.944 2.487 1.00 90.81 118 ASP A CA 1
ATOM 894 C C . ASP A 1 118 ? -7.802 11.653 2.963 1.00 90.81 118 ASP A C 1
ATOM 896 O O . ASP A 1 118 ? -7.777 12.863 3.162 1.00 90.81 118 ASP A O 1
ATOM 900 N N . THR A 1 119 ? -8.891 10.911 3.147 1.00 89.94 119 THR A N 1
ATOM 901 C CA . THR A 1 119 ? -10.220 11.432 3.487 1.00 89.94 119 THR A CA 1
ATOM 902 C C . THR A 1 119 ? -10.557 11.177 4.950 1.00 89.94 119 THR A C 1
ATOM 904 O O . THR A 1 119 ? -10.882 12.109 5.678 1.00 89.94 119 THR A O 1
ATOM 907 N N . GLU A 1 120 ? -10.421 9.932 5.407 1.00 88.31 120 GLU A N 1
ATOM 908 C CA . GLU A 1 120 ? -10.745 9.519 6.781 1.00 88.31 120 GLU A CA 1
ATOM 909 C C . GLU A 1 120 ? -9.520 9.493 7.708 1.00 88.31 120 GLU A C 1
ATOM 911 O O . GLU A 1 120 ? -9.641 9.320 8.922 1.00 88.31 120 GLU A O 1
ATOM 916 N N . GLY A 1 121 ? -8.318 9.640 7.148 1.00 88.00 121 GLY A N 1
ATOM 917 C CA . GLY A 1 121 ? -7.076 9.379 7.865 1.00 88.00 121 GLY A CA 1
ATOM 918 C C . GLY A 1 121 ? -6.787 7.881 8.008 1.00 88.00 121 GLY A C 1
ATOM 919 O O . GLY A 1 121 ? -7.412 7.020 7.387 1.00 88.00 121 GLY A O 1
ATOM 920 N N . VAL A 1 122 ? -5.773 7.544 8.805 1.00 89.38 122 VAL A N 1
ATOM 921 C CA . VAL A 1 122 ? -5.371 6.152 9.031 1.00 89.38 122 VAL A CA 1
ATOM 922 C C . VAL A 1 122 ? -5.265 5.851 10.518 1.00 89.38 122 VAL A C 1
ATOM 924 O O . VAL A 1 122 ? -4.681 6.617 11.281 1.00 89.38 122 VAL A O 1
ATOM 927 N N . TRP A 1 123 ? -5.814 4.703 10.907 1.00 89.50 123 TRP A N 1
ATOM 928 C CA . TRP A 1 123 ? -5.726 4.169 12.259 1.00 89.50 123 TRP A CA 1
ATOM 929 C C . TRP A 1 123 ? -4.803 2.953 12.268 1.00 89.50 123 TRP A C 1
ATOM 931 O O . TRP A 1 123 ? -5.140 1.908 11.708 1.00 89.50 123 TRP A O 1
ATOM 941 N N . LEU A 1 124 ? -3.616 3.098 12.860 1.00 91.00 124 LEU A N 1
ATOM 942 C CA . LEU A 1 124 ? -2.617 2.032 12.957 1.00 91.00 124 LEU A CA 1
ATOM 943 C C . LEU A 1 124 ? -2.200 1.842 14.408 1.00 91.00 124 LEU A C 1
ATOM 945 O O . LEU A 1 124 ? -2.030 2.818 15.139 1.00 91.00 124 LEU A O 1
ATOM 949 N N . CYS A 1 125 ? -1.978 0.594 14.813 1.00 89.75 125 CYS A N 1
ATOM 950 C CA . CYS A 1 125 ? -1.359 0.303 16.099 1.00 89.75 125 CYS A CA 1
ATOM 951 C C . CYS A 1 125 ? 0.080 0.810 16.142 1.00 89.75 125 CYS A C 1
ATOM 953 O O . CYS A 1 125 ? 0.731 0.928 15.105 1.00 89.75 125 CYS A O 1
ATOM 955 N N . GLN A 1 126 ? 0.580 1.091 17.347 1.00 86.38 126 GLN A N 1
ATOM 956 C CA . GLN A 1 126 ? 1.970 1.504 17.563 1.00 86.38 126 GLN A CA 1
ATOM 957 C C . GLN A 1 126 ? 2.977 0.611 16.802 1.00 86.38 126 GLN A C 1
ATOM 959 O O . GLN A 1 126 ? 3.734 1.163 16.009 1.00 86.38 126 GLN A O 1
ATOM 964 N N . PRO A 1 127 ? 2.927 -0.738 16.888 1.00 87.50 127 PRO A N 1
ATOM 965 C CA . PRO A 1 127 ? 3.819 -1.606 16.108 1.00 87.50 127 PRO A CA 1
ATOM 966 C C . PRO A 1 127 ? 3.742 -1.407 14.586 1.00 87.50 127 PRO A C 1
ATOM 968 O O . PRO A 1 127 ? 4.766 -1.337 13.916 1.00 87.50 127 PRO A O 1
ATOM 971 N N . CYS A 1 128 ? 2.533 -1.286 14.028 1.00 89.06 128 CYS A N 1
ATOM 972 C CA . CYS A 1 128 ? 2.338 -1.097 12.587 1.00 89.06 128 CYS A CA 1
ATOM 973 C C . CYS A 1 128 ? 2.735 0.303 12.108 1.00 89.06 128 CYS A C 1
ATOM 975 O O . CYS A 1 128 ? 3.097 0.476 10.944 1.00 89.06 128 CYS A O 1
ATOM 977 N N . GLY A 1 129 ? 2.581 1.297 12.981 1.00 88.25 129 GLY A N 1
ATOM 978 C CA . GLY A 1 129 ? 2.693 2.710 12.667 1.00 88.25 129 GLY A CA 1
ATOM 979 C C . GLY A 1 129 ? 4.056 3.331 12.983 1.00 88.25 129 GLY A C 1
ATOM 980 O O . GLY A 1 129 ? 4.397 4.358 12.407 1.00 88.25 129 GLY A O 1
ATOM 981 N N . HIS A 1 130 ? 4.847 2.737 13.881 1.00 84.19 130 HIS A N 1
ATOM 982 C CA . HIS A 1 130 ? 6.078 3.357 14.381 1.00 84.19 130 HIS A CA 1
ATOM 983 C C . HIS A 1 130 ? 7.137 3.570 13.285 1.00 84.19 130 HIS A C 1
ATOM 985 O O . HIS A 1 130 ? 7.812 4.594 13.276 1.00 84.19 130 HIS A O 1
ATOM 991 N N . SER A 1 131 ? 7.244 2.652 12.318 1.00 85.31 131 SER A N 1
ATOM 992 C CA . SER A 1 131 ? 8.242 2.725 11.242 1.00 85.31 131 SER A CA 1
ATOM 993 C C . SER A 1 131 ? 7.720 3.299 9.922 1.00 85.31 131 SER A C 1
ATOM 995 O O . SER A 1 131 ? 8.460 3.296 8.942 1.00 85.31 131 SER A O 1
ATOM 997 N N . ILE A 1 132 ? 6.482 3.815 9.852 1.00 88.81 132 ILE A N 1
ATOM 998 C CA . ILE A 1 132 ? 5.875 4.209 8.562 1.00 88.81 132 ILE A CA 1
ATOM 999 C C . ILE A 1 132 ? 6.686 5.284 7.836 1.00 88.81 132 ILE A C 1
ATOM 1001 O O . ILE A 1 132 ? 6.869 5.196 6.627 1.00 88.81 132 ILE A O 1
ATOM 1005 N N . ARG A 1 133 ? 7.231 6.264 8.573 1.00 87.56 133 ARG A N 1
ATOM 1006 C CA . ARG A 1 133 ? 8.037 7.341 7.985 1.00 87.56 133 ARG A CA 1
ATOM 1007 C C . ARG A 1 133 ? 9.369 6.815 7.473 1.00 87.56 133 ARG A C 1
ATOM 1009 O O . ARG A 1 133 ? 9.784 7.199 6.387 1.00 87.56 133 ARG A O 1
ATOM 1016 N N . ASN A 1 134 ? 10.010 5.925 8.224 1.00 89.75 134 ASN A N 1
ATOM 1017 C CA . ASN A 1 134 ? 11.261 5.305 7.799 1.00 89.75 134 ASN A CA 1
ATOM 1018 C C . ASN A 1 134 ? 11.019 4.461 6.546 1.00 89.75 134 ASN A C 1
ATOM 1020 O O . ASN A 1 134 ? 11.684 4.677 5.544 1.00 89.75 134 ASN A O 1
ATOM 1024 N N . ALA A 1 135 ? 9.973 3.629 6.545 1.00 90.88 135 ALA A N 1
ATOM 1025 C CA . ALA A 1 135 ? 9.584 2.841 5.379 1.00 90.88 135 ALA A CA 1
ATOM 1026 C C . ALA A 1 135 ? 9.295 3.722 4.148 1.00 90.88 135 ALA A C 1
ATOM 1028 O O . ALA A 1 135 ? 9.653 3.361 3.027 1.00 90.88 135 ALA A O 1
ATOM 1029 N N . ASP A 1 136 ? 8.665 4.885 4.337 1.00 92.06 136 ASP A N 1
ATOM 1030 C CA . ASP A 1 136 ? 8.436 5.865 3.272 1.00 92.06 136 ASP A CA 1
ATOM 1031 C C . ASP A 1 136 ? 9.735 6.476 2.737 1.00 92.06 136 ASP A C 1
ATOM 1033 O O . ASP A 1 136 ? 9.949 6.531 1.519 1.00 92.06 136 ASP A O 1
ATOM 1037 N N . HIS A 1 137 ? 10.620 6.897 3.639 1.00 90.06 137 HIS A N 1
ATOM 1038 C CA . HIS A 1 137 ? 11.927 7.437 3.290 1.00 90.06 137 HIS A CA 1
ATOM 1039 C C . HIS A 1 137 ? 12.799 6.419 2.558 1.00 90.06 137 HIS A C 1
ATOM 1041 O O . HIS A 1 137 ? 13.410 6.793 1.551 1.00 90.06 137 HIS A O 1
ATOM 1047 N N . ASP A 1 138 ? 12.816 5.169 3.022 1.00 91.88 138 ASP A N 1
ATOM 1048 C CA . ASP A 1 138 ? 13.563 4.053 2.444 1.00 91.88 138 ASP A CA 1
ATOM 1049 C C . ASP A 1 138 ? 13.048 3.740 1.044 1.00 91.88 138 ASP A C 1
ATOM 1051 O O . ASP A 1 138 ? 13.820 3.717 0.084 1.00 91.88 138 ASP A O 1
ATOM 1055 N N . TYR A 1 139 ? 11.726 3.618 0.886 1.00 92.69 139 TYR A N 1
ATOM 1056 C CA . TYR A 1 139 ? 11.124 3.356 -0.416 1.00 92.69 139 TYR A CA 1
ATOM 1057 C C . TYR A 1 139 ? 11.456 4.449 -1.434 1.00 92.69 139 TYR A C 1
ATOM 1059 O O . TYR A 1 139 ? 11.863 4.162 -2.561 1.00 92.69 139 TYR A O 1
ATOM 1067 N N . LYS A 1 140 ? 11.352 5.725 -1.046 1.00 89.50 140 LYS A N 1
ATOM 1068 C CA . LYS A 1 140 ? 11.786 6.823 -1.921 1.00 89.50 140 LYS A CA 1
ATOM 1069 C C . LYS A 1 140 ? 13.298 6.872 -2.107 1.00 89.50 140 LYS A C 1
ATOM 1071 O O . LYS A 1 140 ? 13.762 7.327 -3.150 1.00 89.50 140 LYS A O 1
ATOM 1076 N N . GLY A 1 141 ? 14.064 6.431 -1.116 1.00 89.75 141 GLY A N 1
ATOM 1077 C CA . GLY A 1 141 ? 15.517 6.310 -1.173 1.00 89.75 141 GLY A CA 1
ATOM 1078 C C . GLY A 1 141 ? 15.955 5.387 -2.301 1.00 89.75 141 GLY A C 1
ATOM 1079 O O . GLY A 1 141 ? 16.824 5.774 -3.081 1.00 89.75 141 GLY A O 1
ATOM 1080 N N . ILE A 1 142 ? 15.275 4.247 -2.458 1.00 89.19 142 ILE A N 1
ATOM 1081 C CA . ILE A 1 142 ? 15.499 3.304 -3.562 1.00 89.19 142 ILE A CA 1
ATOM 1082 C C . ILE A 1 142 ? 15.340 4.014 -4.909 1.00 89.19 142 ILE A C 1
ATOM 1084 O O . ILE A 1 142 ? 16.224 3.943 -5.761 1.00 89.19 142 ILE A O 1
ATOM 1088 N N . TRP A 1 143 ? 14.246 4.752 -5.095 1.00 87.81 143 TRP A N 1
ATOM 1089 C CA . TRP A 1 143 ? 14.007 5.476 -6.340 1.00 87.81 143 TRP A CA 1
ATOM 1090 C C . TRP A 1 143 ? 15.019 6.598 -6.583 1.00 87.81 143 TRP A C 1
ATOM 1092 O O . TRP A 1 143 ? 15.549 6.700 -7.684 1.00 87.81 143 TRP A O 1
ATOM 1102 N N . ARG A 1 144 ? 15.358 7.401 -5.563 1.00 87.31 144 ARG A N 1
ATOM 1103 C CA . ARG A 1 144 ? 16.391 8.447 -5.681 1.00 87.31 144 ARG A CA 1
ATOM 1104 C C . ARG A 1 144 ? 17.741 7.859 -6.082 1.00 87.31 144 ARG A C 1
ATOM 1106 O O . ARG A 1 144 ? 18.430 8.430 -6.924 1.00 87.31 144 ARG A O 1
ATOM 1113 N N . TRP A 1 145 ? 18.110 6.725 -5.486 1.00 84.81 145 TRP A N 1
ATOM 1114 C CA . TRP A 1 145 ? 19.339 6.012 -5.815 1.00 84.81 145 TRP A CA 1
ATOM 1115 C C . TRP A 1 145 ? 19.322 5.521 -7.268 1.00 84.81 145 TRP A C 1
ATOM 1117 O O . TRP A 1 145 ? 20.281 5.764 -7.996 1.00 84.81 145 TRP A O 1
ATOM 1127 N N . ARG A 1 146 ? 18.213 4.931 -7.735 1.00 80.38 146 ARG A N 1
ATOM 1128 C CA . ARG A 1 146 ? 18.078 4.471 -9.129 1.00 80.38 146 ARG A CA 1
ATOM 1129 C C . ARG A 1 146 ? 18.081 5.606 -10.143 1.00 80.38 146 ARG A C 1
ATOM 1131 O O . ARG A 1 146 ? 18.783 5.499 -11.137 1.00 80.38 146 ARG A O 1
ATOM 1138 N N . THR A 1 147 ? 17.389 6.715 -9.889 1.00 78.44 147 THR A N 1
ATOM 1139 C CA . THR A 1 147 ? 17.450 7.892 -10.773 1.00 78.44 147 THR A CA 1
ATOM 1140 C C . THR A 1 147 ? 18.874 8.452 -10.858 1.00 78.44 147 THR A C 1
ATOM 1142 O O . THR A 1 147 ? 19.290 8.916 -11.912 1.00 78.44 147 THR A O 1
ATOM 1145 N N . LYS A 1 148 ? 19.651 8.388 -9.765 1.00 76.75 148 LYS A N 1
ATOM 1146 C CA . LYS A 1 148 ? 21.025 8.911 -9.729 1.00 76.75 148 LYS A CA 1
ATOM 1147 C C . LYS A 1 148 ? 22.064 7.971 -10.356 1.00 76.75 148 LYS A C 1
ATOM 1149 O O . LYS A 1 148 ? 23.006 8.461 -10.968 1.00 76.75 148 LYS A O 1
ATOM 1154 N N . TYR A 1 149 ? 21.923 6.655 -10.189 1.00 73.94 149 TYR A N 1
ATOM 1155 C CA . TYR A 1 149 ? 22.968 5.678 -10.543 1.00 73.94 149 TYR A CA 1
ATOM 1156 C C . TYR A 1 149 ? 22.525 4.581 -11.529 1.00 73.94 149 TYR A C 1
ATOM 1158 O O . TYR A 1 149 ? 23.362 3.846 -12.044 1.00 73.94 149 TYR A O 1
ATOM 1166 N N . GLY A 1 150 ? 21.228 4.449 -11.811 1.00 63.62 150 GLY A N 1
ATOM 1167 C CA . GLY A 1 150 ? 20.658 3.366 -12.623 1.00 63.62 150 GLY A CA 1
ATOM 1168 C C . GLY A 1 150 ? 20.729 3.577 -14.139 1.00 63.62 150 GLY A C 1
ATOM 1169 O O . GLY A 1 150 ? 20.508 2.631 -14.888 1.00 63.62 150 GLY A O 1
ATOM 1170 N N . GLY A 1 151 ? 21.061 4.786 -14.606 1.00 57.00 151 GLY A N 1
ATOM 1171 C CA . GLY A 1 151 ? 21.047 5.139 -16.033 1.00 57.00 151 GLY A CA 1
ATOM 1172 C C . GLY A 1 151 ? 22.180 4.553 -16.888 1.00 57.00 151 GLY A C 1
ATOM 1173 O O . GLY A 1 151 ? 22.071 4.586 -18.107 1.00 57.00 151 GLY A O 1
ATOM 1174 N N . PHE A 1 152 ? 23.253 4.015 -16.291 1.00 46.69 152 PHE A N 1
ATOM 1175 C CA . PHE A 1 152 ? 24.462 3.613 -17.035 1.00 46.69 152 PHE A CA 1
ATOM 1176 C C . PHE A 1 152 ? 24.693 2.091 -17.130 1.00 46.69 152 PHE A C 1
ATOM 1178 O O . PHE A 1 152 ? 25.554 1.647 -17.877 1.00 46.69 152 PHE A O 1
ATOM 1185 N N . THR A 1 153 ? 23.954 1.260 -16.390 1.00 51.66 153 THR A N 1
ATOM 1186 C CA . THR A 1 153 ? 24.420 -0.109 -16.069 1.00 51.66 153 THR A CA 1
ATOM 1187 C C . THR A 1 153 ? 23.455 -1.245 -16.414 1.00 51.66 153 THR A C 1
ATOM 1189 O O . THR A 1 153 ? 23.708 -2.381 -16.023 1.00 51.66 153 THR A O 1
ATOM 1192 N N . GLY A 1 154 ? 22.339 -0.990 -17.110 1.00 52.22 154 GLY A N 1
ATOM 1193 C CA . GLY A 1 154 ? 21.362 -2.052 -17.425 1.00 52.22 154 GLY A CA 1
ATOM 1194 C C . GLY A 1 154 ? 20.744 -2.715 -16.180 1.00 52.22 154 GLY A C 1
ATOM 1195 O O . GLY A 1 154 ? 20.126 -3.769 -16.265 1.00 52.22 154 GLY A O 1
ATOM 1196 N N . ILE A 1 155 ? 20.887 -2.091 -15.001 1.00 53.38 155 ILE A N 1
ATOM 1197 C CA . ILE A 1 155 ? 20.390 -2.573 -13.698 1.00 53.38 155 ILE A CA 1
ATOM 1198 C C . ILE A 1 155 ? 18.844 -2.538 -13.614 1.00 53.38 155 ILE A C 1
ATOM 1200 O O . ILE A 1 155 ? 18.255 -3.043 -12.657 1.00 53.38 155 ILE A O 1
ATOM 1204 N N . GLY A 1 156 ? 18.174 -1.961 -14.616 1.00 50.69 156 GLY A N 1
ATOM 1205 C CA . GLY A 1 156 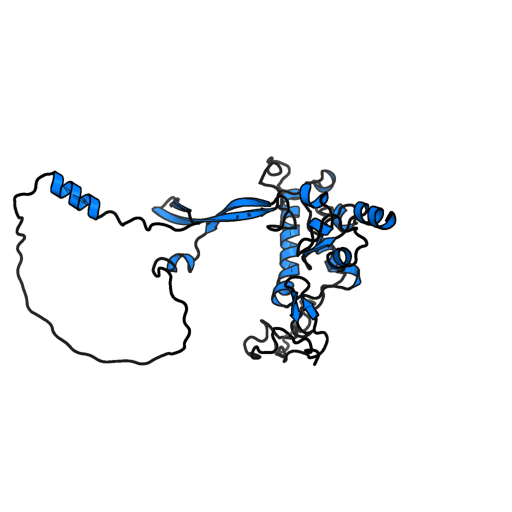? 16.714 -1.913 -14.743 1.00 50.69 156 GLY A CA 1
ATOM 1206 C C . GLY A 1 156 ? 16.066 -3.166 -15.336 1.00 50.69 156 GLY A C 1
ATOM 1207 O O . GLY A 1 156 ? 14.877 -3.372 -15.104 1.00 50.69 156 GLY A O 1
ATOM 1208 N N . ASP A 1 157 ? 16.818 -4.007 -16.053 1.00 49.12 157 ASP A N 1
ATOM 1209 C CA . ASP A 1 157 ? 16.245 -5.151 -16.766 1.00 49.12 157 ASP A CA 1
ATOM 1210 C C . ASP A 1 157 ? 16.257 -6.435 -15.922 1.00 49.12 157 ASP A C 1
ATOM 1212 O O . ASP A 1 157 ? 17.232 -6.777 -15.246 1.00 49.12 157 ASP A O 1
ATOM 1216 N N . GLY A 1 158 ? 15.136 -7.160 -15.952 1.00 61.91 158 GLY A N 1
ATOM 1217 C CA . GLY A 1 158 ? 14.953 -8.423 -15.230 1.00 61.91 158 GLY A CA 1
ATOM 1218 C C . GLY A 1 158 ? 14.699 -8.258 -13.726 1.00 61.91 158 GLY A C 1
ATOM 1219 O O . GLY A 1 158 ? 14.017 -7.332 -13.290 1.00 61.91 158 GLY A O 1
ATOM 1220 N N . ASP A 1 159 ? 15.240 -9.167 -12.911 1.00 62.78 159 ASP A N 1
ATOM 1221 C CA . ASP A 1 159 ? 14.943 -9.286 -11.469 1.00 62.78 159 ASP A CA 1
ATOM 1222 C C . ASP A 1 159 ? 15.694 -8.274 -10.569 1.00 62.78 159 ASP A C 1
ATOM 1224 O O . ASP A 1 159 ? 15.760 -8.439 -9.345 1.00 62.78 159 ASP A O 1
ATOM 1228 N N . ARG A 1 160 ? 16.299 -7.236 -11.167 1.00 72.38 160 ARG A N 1
ATOM 1229 C CA . ARG A 1 160 ? 17.077 -6.185 -10.478 1.00 72.38 160 ARG A CA 1
ATOM 1230 C C . ARG A 1 160 ? 16.315 -4.864 -10.303 1.00 72.38 160 ARG A C 1
ATOM 1232 O O . ARG A 1 160 ? 16.887 -3.901 -9.795 1.00 72.38 160 ARG A O 1
ATOM 1239 N N . GLY A 1 161 ? 15.048 -4.809 -10.710 1.00 81.62 161 GLY A N 1
ATOM 1240 C CA . GLY A 1 161 ? 14.144 -3.657 -10.591 1.00 81.62 161 GLY A CA 1
ATOM 1241 C C . GLY A 1 161 ? 13.706 -3.326 -9.159 1.00 81.62 161 GLY A C 1
ATOM 1242 O O . GLY A 1 161 ? 13.965 -4.072 -8.216 1.00 81.62 161 GLY A O 1
ATOM 1243 N N . VAL A 1 162 ? 13.000 -2.200 -8.983 1.00 90.12 162 VAL A N 1
ATOM 1244 C CA . VAL A 1 162 ? 12.269 -1.942 -7.727 1.00 90.12 162 VAL A CA 1
ATOM 1245 C C . VAL A 1 162 ? 11.130 -2.950 -7.619 1.00 90.12 162 VAL A C 1
ATOM 1247 O O . VAL A 1 162 ? 10.365 -3.127 -8.567 1.00 90.12 162 VAL A O 1
ATOM 1250 N N . ILE A 1 163 ? 11.003 -3.608 -6.470 1.00 93.19 163 ILE A N 1
ATOM 1251 C CA . ILE A 1 163 ? 9.947 -4.598 -6.251 1.00 93.19 163 ILE A CA 1
ATOM 1252 C C . ILE A 1 163 ? 8.568 -3.937 -6.180 1.00 93.19 163 ILE A C 1
ATOM 1254 O O . ILE A 1 163 ? 8.417 -2.768 -5.808 1.00 93.19 163 ILE A O 1
ATOM 1258 N N . CYS A 1 164 ? 7.542 -4.707 -6.532 1.00 95.56 164 CYS A N 1
ATOM 1259 C CA . CYS A 1 164 ? 6.148 -4.302 -6.401 1.00 95.56 164 CYS A CA 1
ATOM 1260 C C . CYS A 1 164 ? 5.852 -3.794 -4.989 1.00 95.56 164 CYS A C 1
ATOM 1262 O O . CYS A 1 164 ? 6.215 -4.434 -4.011 1.00 95.56 164 CYS A O 1
ATOM 1264 N N . GLY A 1 165 ? 5.099 -2.702 -4.883 1.00 95.19 165 GLY A N 1
ATOM 1265 C CA . GLY A 1 165 ? 4.668 -2.123 -3.611 1.00 95.19 165 GLY A CA 1
ATOM 1266 C C . GLY A 1 165 ? 3.776 -3.026 -2.758 1.00 95.19 165 GLY A C 1
ATOM 1267 O O . GLY A 1 165 ? 3.548 -2.711 -1.599 1.00 95.19 165 GLY A O 1
ATOM 1268 N N . ARG A 1 166 ? 3.270 -4.131 -3.327 1.00 94.94 166 ARG A N 1
ATOM 1269 C CA . ARG A 1 166 ? 2.579 -5.208 -2.594 1.00 94.94 166 ARG A CA 1
ATOM 1270 C C . ARG A 1 166 ? 3.534 -6.255 -2.024 1.00 94.94 166 ARG A C 1
ATOM 1272 O O . ARG A 1 166 ? 3.066 -7.188 -1.389 1.00 94.94 166 ARG A O 1
ATOM 1279 N N . GLU A 1 167 ? 4.832 -6.121 -2.282 1.00 93.50 167 GLU A N 1
ATOM 1280 C CA . GLU A 1 167 ? 5.885 -6.984 -1.750 1.00 93.50 167 GLU A CA 1
ATOM 1281 C C . GLU A 1 167 ? 5.555 -8.466 -2.009 1.00 93.50 167 GLU A C 1
ATOM 1283 O O . GLU A 1 167 ? 5.212 -8.828 -3.140 1.00 93.50 167 GLU A O 1
ATOM 1288 N N . GLU A 1 168 ? 5.617 -9.316 -0.988 1.00 92.94 168 GLU A N 1
ATOM 1289 C CA . GLU A 1 168 ? 5.284 -10.745 -1.056 1.00 92.94 168 GLU A CA 1
ATOM 1290 C C . GLU A 1 168 ? 3.828 -11.033 -1.460 1.00 92.94 168 GLU A C 1
ATOM 1292 O O . GLU A 1 168 ? 3.539 -12.074 -2.054 1.00 92.94 168 GLU A O 1
ATOM 1297 N N . ALA A 1 169 ? 2.907 -10.096 -1.207 1.00 93.62 169 ALA A N 1
ATOM 1298 C CA . ALA A 1 169 ? 1.502 -10.228 -1.579 1.00 93.62 169 ALA A CA 1
ATOM 1299 C C . ALA A 1 169 ? 1.266 -9.969 -3.078 1.00 93.62 169 ALA A C 1
ATOM 1301 O O . ALA A 1 169 ? 0.150 -10.155 -3.570 1.00 93.62 169 ALA A O 1
ATOM 1302 N N . CYS A 1 170 ? 2.285 -9.525 -3.825 1.00 95.44 170 CYS A N 1
ATOM 1303 C CA . CYS A 1 170 ? 2.202 -9.257 -5.258 1.00 95.44 170 CYS A CA 1
ATOM 1304 C C . CYS A 1 170 ? 1.646 -10.465 -6.042 1.00 95.44 170 CYS A C 1
ATOM 1306 O O . CYS A 1 170 ? 2.069 -11.601 -5.858 1.00 95.44 170 CYS A O 1
ATOM 1308 N N . LEU A 1 171 ? 0.714 -10.211 -6.972 1.00 95.06 171 LEU A N 1
ATOM 1309 C CA . LEU A 1 171 ? 0.083 -11.265 -7.786 1.00 95.06 171 LEU A CA 1
ATOM 1310 C C . LEU A 1 171 ? 1.076 -11.965 -8.723 1.00 95.06 171 LEU A C 1
ATOM 1312 O O . LEU A 1 171 ? 0.835 -13.083 -9.154 1.00 95.06 171 LEU A O 1
ATOM 1316 N N . ALA A 1 172 ? 2.185 -11.297 -9.037 1.00 94.31 172 ALA A N 1
ATOM 1317 C CA . ALA A 1 172 ? 3.292 -11.842 -9.814 1.00 94.31 172 ALA A CA 1
ATOM 1318 C C . ALA A 1 172 ? 4.551 -12.034 -8.950 1.00 94.31 172 ALA A C 1
ATOM 1320 O O . ALA A 1 172 ? 5.662 -11.957 -9.469 1.00 94.31 172 ALA A O 1
ATOM 1321 N N . ALA A 1 173 ? 4.403 -12.197 -7.630 1.00 93.06 173 ALA A N 1
ATOM 1322 C CA . ALA A 1 173 ? 5.542 -12.495 -6.773 1.00 93.06 173 ALA A CA 1
ATOM 1323 C C . ALA A 1 173 ? 6.143 -13.863 -7.124 1.00 93.06 173 ALA A C 1
ATOM 1325 O O . ALA A 1 173 ? 5.406 -14.803 -7.426 1.00 93.06 173 ALA A O 1
ATOM 1326 N N . ARG A 1 174 ? 7.470 -13.964 -7.067 1.00 89.50 174 ARG A N 1
ATOM 1327 C CA . ARG A 1 174 ? 8.242 -15.177 -7.370 1.00 89.50 174 ARG A CA 1
ATOM 1328 C C . ARG A 1 174 ? 9.069 -15.574 -6.157 1.00 89.50 174 ARG A C 1
ATOM 1330 O O . ARG A 1 174 ? 9.425 -14.712 -5.355 1.00 89.50 174 ARG A O 1
ATOM 1337 N N . GLU A 1 175 ? 9.364 -16.859 -6.024 1.00 88.00 175 GLU A N 1
ATOM 1338 C CA . GLU A 1 175 ? 10.315 -17.325 -5.019 1.00 88.00 175 GLU A CA 1
ATOM 1339 C C . GLU A 1 175 ? 11.734 -16.980 -5.469 1.00 88.00 175 GLU A C 1
ATOM 1341 O O . GLU A 1 175 ? 12.091 -17.165 -6.633 1.00 88.00 175 GLU A O 1
ATOM 1346 N N . LYS A 1 176 ? 12.517 -16.411 -4.558 1.00 83.19 176 LYS A N 1
ATOM 1347 C CA . LYS A 1 176 ? 13.887 -15.981 -4.799 1.00 83.19 176 LYS A CA 1
ATOM 1348 C C . LYS A 1 176 ? 14.754 -16.396 -3.623 1.00 83.19 176 LYS A C 1
ATOM 1350 O O . LYS A 1 176 ? 14.398 -16.139 -2.474 1.00 83.19 176 LYS A O 1
ATOM 1355 N N . GLU A 1 177 ? 15.905 -16.977 -3.927 1.00 82.50 177 GLU A N 1
ATOM 1356 C CA . GLU A 1 177 ? 16.956 -17.229 -2.948 1.00 82.50 177 GLU A CA 1
ATOM 1357 C C . GLU A 1 177 ? 17.503 -15.895 -2.435 1.00 82.50 177 GLU A C 1
ATOM 1359 O O . GLU A 1 177 ? 17.949 -15.036 -3.203 1.00 82.50 177 GLU A O 1
ATOM 1364 N N . GLN A 1 178 ? 17.428 -15.698 -1.124 1.00 79.19 178 GLN A N 1
ATOM 1365 C CA . GLN A 1 178 ? 17.997 -14.549 -0.444 1.00 79.19 178 GLN A CA 1
ATOM 1366 C C . GLN A 1 178 ? 19.049 -15.029 0.547 1.00 79.19 178 GLN A C 1
ATOM 1368 O O . GLN A 1 178 ? 18.745 -15.767 1.484 1.00 79.19 178 GLN A O 1
ATOM 1373 N N . GLU A 1 179 ? 20.278 -14.565 0.334 1.00 78.75 179 GLU A N 1
ATOM 1374 C CA . GLU A 1 179 ? 21.368 -14.710 1.290 1.00 78.75 179 GLU A CA 1
ATOM 1375 C C . GLU A 1 179 ? 21.152 -13.756 2.468 1.00 78.75 179 GLU A C 1
ATOM 1377 O O . GLU A 1 179 ? 20.900 -12.562 2.285 1.00 78.75 179 GLU A O 1
ATOM 1382 N N . ILE A 1 180 ? 21.261 -14.294 3.676 1.00 73.38 180 ILE A N 1
ATOM 1383 C CA . ILE A 1 180 ? 21.228 -13.566 4.938 1.00 73.38 180 ILE A CA 1
ATOM 1384 C C . ILE A 1 180 ? 22.538 -13.856 5.657 1.00 73.38 180 ILE A C 1
ATOM 1386 O O . ILE A 1 180 ? 22.963 -15.011 5.771 1.00 73.38 180 ILE A O 1
ATOM 1390 N N . ASP A 1 181 ? 23.189 -12.794 6.119 1.00 70.31 181 ASP A N 1
ATOM 1391 C CA . ASP A 1 181 ? 24.359 -12.921 6.976 1.00 70.31 181 ASP A CA 1
ATOM 1392 C C . ASP A 1 181 ? 23.921 -13.560 8.299 1.00 70.31 181 ASP A C 1
ATOM 1394 O O . ASP A 1 181 ? 23.027 -13.041 8.963 1.00 70.31 181 ASP A O 1
ATOM 1398 N N . CYS A 1 182 ? 24.527 -14.693 8.672 1.00 65.31 182 CYS A N 1
ATOM 1399 C CA . CYS A 1 182 ? 24.256 -15.322 9.963 1.00 65.31 182 CYS A CA 1
ATOM 1400 C C . CYS A 1 182 ? 24.615 -14.349 11.088 1.00 65.31 182 CYS A C 1
ATOM 1402 O O . CYS A 1 182 ? 25.784 -13.974 11.233 1.00 65.31 182 CYS A O 1
ATOM 1404 N N . ASP A 1 183 ? 23.634 -13.979 11.904 1.00 66.38 183 ASP A N 1
ATOM 1405 C CA . ASP A 1 183 ? 23.895 -13.218 13.117 1.00 66.38 183 ASP A CA 1
ATOM 1406 C C . ASP A 1 183 ? 24.361 -14.133 14.271 1.00 66.38 183 ASP A C 1
ATOM 1408 O O . ASP A 1 183 ? 24.515 -15.356 14.144 1.00 66.38 183 ASP A O 1
ATOM 1412 N N . ALA A 1 184 ? 24.661 -13.525 15.420 1.00 58.16 184 ALA A N 1
ATOM 1413 C CA . ALA A 1 184 ? 25.155 -14.246 16.589 1.00 58.16 184 ALA A CA 1
ATOM 1414 C C . ALA A 1 184 ? 24.104 -15.180 17.227 1.00 58.16 184 ALA A C 1
ATOM 1416 O O . ALA A 1 184 ? 24.489 -16.051 18.011 1.00 58.16 184 ALA A O 1
ATOM 1417 N N . GLU A 1 185 ? 22.811 -15.023 16.923 1.00 61.12 185 GLU A N 1
ATOM 1418 C CA . GLU A 1 185 ? 21.748 -15.918 17.393 1.00 61.12 185 GLU A CA 1
ATOM 1419 C C . GLU A 1 185 ? 21.624 -17.147 16.480 1.00 61.12 185 GLU A C 1
ATOM 1421 O O . GLU A 1 185 ? 21.590 -18.275 16.982 1.00 61.12 185 GLU A O 1
ATOM 1426 N N . ASP A 1 186 ? 21.726 -16.972 15.160 1.00 58.91 186 ASP A N 1
ATOM 1427 C CA . ASP A 1 186 ? 21.793 -18.069 14.179 1.00 58.91 186 ASP A CA 1
ATOM 1428 C C . ASP A 1 186 ? 23.023 -18.974 14.378 1.00 58.91 186 ASP A C 1
ATOM 1430 O O . ASP A 1 186 ? 23.025 -20.168 14.050 1.00 58.91 186 ASP A O 1
ATOM 1434 N N . ALA A 1 187 ? 24.104 -18.426 14.941 1.00 58.66 187 ALA A N 1
ATOM 1435 C CA . ALA A 1 187 ? 25.272 -19.197 15.358 1.00 58.66 187 ALA A CA 1
ATOM 1436 C C . ALA A 1 187 ? 24.957 -20.193 16.493 1.00 58.66 187 ALA A C 1
ATOM 1438 O O . ALA A 1 187 ? 25.532 -21.284 16.519 1.00 58.66 187 ALA A O 1
ATOM 1439 N N . ARG A 1 188 ? 24.024 -19.853 17.397 1.00 59.66 188 ARG A N 1
ATOM 1440 C CA . ARG A 1 188 ? 23.683 -20.633 18.604 1.00 59.66 188 ARG A CA 1
ATOM 1441 C C . ARG A 1 188 ? 22.668 -21.749 18.354 1.00 59.66 188 ARG A C 1
ATOM 1443 O O . ARG A 1 188 ? 22.650 -22.719 19.107 1.00 59.66 188 ARG A O 1
ATOM 1450 N N . GLY A 1 189 ? 21.870 -21.661 17.287 1.00 52.03 189 GLY A N 1
ATOM 1451 C CA . GLY A 1 189 ? 20.862 -22.670 16.920 1.00 52.03 189 GLY A CA 1
ATOM 1452 C C . GLY A 1 189 ? 21.416 -24.055 16.548 1.00 52.03 189 GLY A C 1
ATOM 1453 O O . GLY A 1 189 ? 20.647 -24.958 16.240 1.00 52.03 189 GLY A O 1
ATOM 1454 N N . SER A 1 190 ? 22.739 -24.253 16.577 1.00 46.81 190 SER A N 1
ATOM 1455 C CA . SER A 1 190 ? 23.387 -25.525 16.234 1.00 46.81 190 SER A CA 1
ATOM 1456 C C . SER A 1 190 ? 23.502 -26.526 17.395 1.00 46.81 190 SER A C 1
ATOM 1458 O O . SER A 1 190 ? 24.014 -27.619 17.166 1.00 46.81 190 SER A O 1
ATOM 1460 N N . THR A 1 191 ? 23.047 -26.194 18.611 1.00 44.41 191 THR A N 1
ATOM 1461 C CA . THR A 1 191 ? 23.211 -27.078 19.791 1.00 44.41 191 THR A CA 1
ATOM 1462 C C . THR A 1 191 ? 21.899 -27.646 20.341 1.00 44.41 191 THR A C 1
ATOM 1464 O O . THR A 1 191 ? 21.935 -28.452 21.263 1.00 44.41 191 THR A O 1
ATOM 1467 N N . LEU A 1 192 ? 20.734 -27.287 19.794 1.00 38.19 192 LEU A N 1
ATOM 1468 C CA . LEU A 1 192 ? 19.451 -27.832 20.253 1.00 38.19 192 LEU A CA 1
ATOM 1469 C C . LEU A 1 192 ? 18.578 -28.219 19.057 1.00 38.19 192 LEU A C 1
ATOM 1471 O O . LEU A 1 192 ? 17.995 -27.368 18.390 1.00 38.19 192 LEU A O 1
ATOM 1475 N N . ALA A 1 193 ? 18.500 -29.522 18.790 1.00 33.12 193 ALA A N 1
ATOM 1476 C CA . ALA A 1 193 ? 17.486 -30.086 17.909 1.00 33.12 193 ALA A CA 1
ATOM 1477 C C . ALA A 1 193 ? 16.086 -30.041 18.577 1.00 33.12 193 ALA A C 1
ATOM 1479 O O . ALA A 1 193 ? 15.993 -29.959 19.805 1.00 33.12 193 ALA A O 1
ATOM 1480 N N . PRO A 1 194 ? 14.992 -30.075 17.790 1.00 42.66 194 PRO A N 1
ATOM 1481 C CA . PRO A 1 194 ? 13.697 -29.514 18.169 1.00 42.66 194 PRO A CA 1
ATOM 1482 C C . PRO A 1 194 ? 12.686 -30.561 18.661 1.00 42.66 194 PRO A C 1
ATOM 1484 O O . PRO A 1 194 ? 12.411 -31.527 17.962 1.00 42.66 194 PRO A O 1
ATOM 1487 N N . TRP A 1 195 ? 12.128 -30.321 19.852 1.00 32.19 195 TRP A N 1
ATOM 1488 C CA . TRP A 1 195 ? 10.803 -30.698 20.399 1.00 32.19 195 TRP A CA 1
ATOM 1489 C C . TRP A 1 195 ? 10.939 -30.643 21.935 1.00 32.19 195 TRP A C 1
ATOM 1491 O O . TRP A 1 195 ? 11.872 -31.188 22.505 1.00 32.19 195 TRP A O 1
ATOM 1501 N N . SER A 1 196 ? 10.125 -29.923 22.696 1.00 29.34 196 SER A N 1
ATOM 1502 C CA . SER A 1 196 ? 8.707 -30.192 22.879 1.00 29.34 196 SER A CA 1
ATOM 1503 C C . SER A 1 196 ? 8.006 -28.981 23.487 1.00 29.34 196 SER A C 1
ATOM 1505 O O . SER A 1 196 ? 8.551 -28.241 24.303 1.00 29.34 196 SER A O 1
ATOM 1507 N N . THR A 1 197 ? 6.758 -28.828 23.082 1.00 36.28 197 THR A N 1
ATOM 1508 C CA . THR A 1 197 ? 5.707 -28.022 23.690 1.00 36.28 197 THR A CA 1
ATOM 1509 C C . THR A 1 197 ? 5.599 -28.299 25.198 1.00 36.28 197 THR A C 1
ATOM 1511 O O . THR A 1 197 ? 5.525 -29.459 25.596 1.00 36.28 197 THR A O 1
ATOM 1514 N N . GLY A 1 198 ? 5.516 -27.259 26.034 1.00 30.88 198 GLY A N 1
ATOM 1515 C CA . GLY A 1 198 ? 5.138 -27.410 27.444 1.00 30.88 198 GLY A CA 1
ATOM 1516 C C . GLY A 1 198 ? 5.718 -26.343 28.371 1.00 30.88 198 GLY A C 1
ATOM 1517 O O . GLY A 1 198 ? 6.912 -26.309 28.628 1.00 30.88 198 GLY A O 1
ATOM 1518 N N . SER A 1 199 ? 4.846 -25.476 28.874 1.00 34.56 199 SER A N 1
ATOM 1519 C CA . SER A 1 199 ? 5.084 -24.424 29.865 1.00 34.56 199 SER A CA 1
ATOM 1520 C C . SER A 1 199 ? 5.822 -24.887 31.133 1.00 34.56 199 SER A C 1
ATOM 1522 O O . SER A 1 199 ? 5.568 -25.994 31.603 1.00 34.56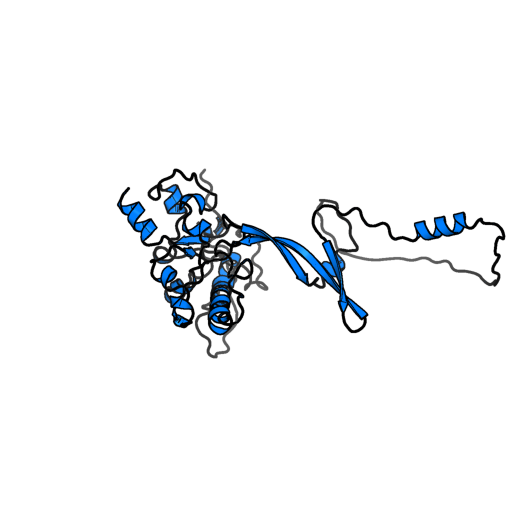 199 SER A O 1
ATOM 1524 N N . SER A 1 200 ? 6.587 -23.980 31.766 1.00 34.72 200 SER A N 1
ATOM 1525 C CA . SER A 1 200 ? 6.449 -23.526 33.180 1.00 34.72 200 SER A CA 1
ATOM 1526 C C . SER A 1 200 ? 7.793 -23.145 33.838 1.00 34.72 200 SER A C 1
ATOM 1528 O O . SER A 1 200 ? 8.662 -23.983 34.029 1.00 34.72 200 SER A O 1
ATOM 1530 N N . SER A 1 201 ? 7.909 -21.862 34.205 1.00 36.84 201 SER A N 1
ATOM 1531 C CA . SER A 1 201 ? 8.499 -21.284 35.435 1.00 36.84 201 SER A CA 1
ATOM 1532 C C . SER A 1 201 ? 9.513 -22.068 36.297 1.00 36.84 201 SER A C 1
ATOM 1534 O O . SER A 1 201 ? 9.168 -23.098 36.868 1.00 36.84 201 SER A O 1
ATOM 1536 N N . GLY A 1 202 ? 10.655 -21.425 36.599 1.00 29.67 202 GLY A N 1
ATOM 1537 C CA . GLY A 1 202 ? 11.382 -21.607 37.869 1.00 29.67 202 GLY A CA 1
ATOM 1538 C C . GLY A 1 202 ? 12.905 -21.400 37.809 1.00 29.67 202 GLY A C 1
ATOM 1539 O O . GLY A 1 202 ? 13.625 -22.230 37.271 1.00 29.67 202 GLY A O 1
ATOM 1540 N N . THR A 1 203 ? 13.407 -20.327 38.420 1.00 29.73 203 THR A N 1
ATOM 1541 C CA . THR A 1 203 ? 14.802 -20.149 38.891 1.00 29.73 203 THR A CA 1
ATOM 1542 C C . THR A 1 203 ? 14.815 -20.206 40.436 1.00 29.73 203 THR A C 1
ATOM 1544 O O . THR A 1 203 ? 13.744 -20.104 41.033 1.00 29.73 203 THR A O 1
ATOM 1547 N N . PRO A 1 204 ? 15.970 -20.175 41.136 1.00 48.84 204 PRO A N 1
ATOM 1548 C CA . PRO A 1 204 ? 17.140 -21.077 41.117 1.00 48.84 204 PRO A CA 1
ATOM 1549 C C . PRO A 1 204 ? 17.555 -21.517 42.559 1.00 48.84 204 PRO A C 1
ATOM 1551 O O . PRO A 1 204 ? 17.040 -20.936 43.511 1.00 48.84 204 PRO A O 1
ATOM 1554 N N . SER A 1 205 ? 18.509 -22.463 42.747 1.00 29.22 205 SER A N 1
ATOM 1555 C CA . SER A 1 205 ? 19.538 -22.499 43.847 1.00 29.22 205 SER A CA 1
ATOM 1556 C C . SER A 1 205 ? 20.227 -23.878 44.091 1.00 29.22 205 SER A C 1
ATOM 1558 O O . SER A 1 205 ? 19.732 -24.875 43.570 1.00 29.22 205 SER A O 1
ATOM 1560 N N . PRO A 1 206 ? 21.384 -23.947 44.815 1.00 40.50 206 PRO A N 1
ATOM 1561 C CA . PRO A 1 206 ? 22.515 -24.850 44.502 1.00 40.50 206 PRO A CA 1
ATOM 1562 C C . PRO A 1 206 ? 22.961 -25.900 45.567 1.00 40.50 206 PRO A C 1
ATOM 1564 O O . PRO A 1 206 ? 22.715 -25.729 46.756 1.00 40.50 206 PRO A O 1
ATOM 1567 N N . GLY A 1 207 ? 23.770 -26.886 45.111 1.00 25.34 207 GLY A N 1
ATOM 1568 C CA . GLY A 1 207 ? 24.779 -27.704 45.852 1.00 25.34 207 GLY A CA 1
ATOM 1569 C C . GLY A 1 207 ? 24.294 -28.983 46.584 1.00 25.34 207 GLY A C 1
ATOM 1570 O O . GLY A 1 207 ? 23.087 -29.103 46.770 1.00 25.34 207 GLY A O 1
ATOM 1571 N N . PRO A 1 208 ? 25.173 -29.913 47.076 1.00 41.94 208 PRO A N 1
ATOM 1572 C CA . PRO A 1 208 ? 26.647 -30.038 46.938 1.00 41.94 208 PRO A CA 1
ATOM 1573 C C . PRO A 1 208 ? 27.250 -31.482 46.725 1.00 41.94 208 PRO A C 1
ATOM 1575 O O . PRO A 1 208 ? 26.613 -32.491 46.989 1.00 41.94 208 PRO A O 1
ATOM 1578 N N . GLN A 1 209 ? 28.525 -31.514 46.278 1.00 31.62 209 GLN A N 1
ATOM 1579 C CA . GLN A 1 209 ? 29.709 -32.365 46.627 1.00 31.62 209 GLN A CA 1
ATOM 1580 C C . GLN A 1 209 ? 29.654 -33.908 46.841 1.00 31.62 209 GLN A C 1
ATOM 1582 O O . GLN A 1 209 ? 28.913 -34.377 47.691 1.00 31.62 209 GLN A O 1
ATOM 1587 N N . HIS A 1 210 ? 30.597 -34.658 46.218 1.00 29.41 210 HIS A N 1
ATOM 1588 C CA . HIS A 1 210 ? 31.731 -35.418 46.843 1.00 29.41 210 HIS A CA 1
ATOM 1589 C C . HIS A 1 210 ? 32.390 -36.427 45.848 1.00 29.41 210 HIS A C 1
ATOM 1591 O O . HIS A 1 210 ? 31.707 -37.275 45.292 1.00 29.41 210 HIS A O 1
ATOM 1597 N N . THR A 1 211 ? 33.640 -36.213 45.394 1.00 27.81 211 THR A N 1
ATOM 1598 C CA . THR A 1 211 ? 34.958 -36.785 45.822 1.00 27.81 211 THR A CA 1
ATOM 1599 C C . THR A 1 211 ? 35.352 -38.179 45.301 1.00 27.81 211 THR A C 1
ATOM 1601 O O . THR A 1 211 ? 34.678 -39.156 45.601 1.00 27.81 211 THR A O 1
ATOM 1604 N N . GLY A 1 212 ? 36.546 -38.271 44.686 1.00 28.88 212 GLY A N 1
ATOM 1605 C CA . GLY A 1 212 ? 37.365 -39.495 44.616 1.00 28.88 212 GLY A CA 1
ATOM 1606 C C . GLY A 1 212 ? 38.385 -39.535 43.459 1.00 28.88 212 GLY A C 1
ATOM 1607 O O . GLY A 1 212 ? 38.001 -39.757 42.319 1.00 28.88 212 GLY A O 1
ATOM 1608 N N . THR A 1 213 ? 39.680 -39.382 43.762 1.00 32.91 213 THR A N 1
ATOM 1609 C CA . THR A 1 213 ? 40.866 -39.475 42.865 1.00 32.91 213 THR A CA 1
ATOM 1610 C C . THR A 1 213 ? 41.960 -40.291 43.603 1.00 32.91 213 THR A C 1
ATOM 1612 O O . THR A 1 213 ? 41.850 -40.388 44.826 1.00 32.91 213 THR A O 1
ATOM 1615 N N . PRO A 1 214 ? 43.137 -40.617 43.011 1.00 52.41 214 PRO A N 1
ATOM 1616 C CA . PRO A 1 214 ? 43.551 -41.636 42.016 1.00 52.41 214 PRO A CA 1
ATOM 1617 C C . PRO A 1 214 ? 44.403 -42.769 42.702 1.00 52.41 214 PRO A C 1
ATOM 1619 O O . PRO A 1 214 ? 44.245 -42.899 43.916 1.00 52.41 214 PRO A O 1
ATOM 1622 N N . PRO A 1 215 ? 45.259 -43.623 42.058 1.00 45.19 215 PRO A N 1
ATOM 1623 C CA . PRO A 1 215 ? 46.500 -43.311 41.283 1.00 45.19 215 PRO A CA 1
ATOM 1624 C C . PRO A 1 215 ? 46.652 -44.234 40.030 1.00 45.19 215 PRO A C 1
ATOM 1626 O O . PRO A 1 215 ? 45.789 -45.063 39.789 1.00 45.19 215 PRO A O 1
ATOM 1629 N N . GLY A 1 216 ? 47.638 -44.232 39.128 1.00 28.53 216 GLY A N 1
ATOM 1630 C CA . GLY A 1 216 ? 48.921 -43.567 38.909 1.00 28.53 216 GLY A CA 1
ATOM 1631 C C . GLY A 1 216 ? 49.710 -44.400 37.864 1.00 28.53 216 GLY A C 1
ATOM 1632 O O . GLY A 1 216 ? 49.641 -45.620 37.912 1.00 28.53 216 GLY A O 1
ATOM 1633 N N . GLY A 1 217 ? 50.434 -43.739 36.947 1.00 30.47 217 GLY A N 1
ATOM 1634 C CA . GLY A 1 217 ? 51.642 -44.225 36.241 1.00 30.47 217 GLY A CA 1
ATOM 1635 C C . GLY A 1 217 ? 51.559 -45.401 35.246 1.00 30.47 217 GLY A C 1
ATOM 1636 O O . GLY A 1 217 ? 51.191 -46.509 35.608 1.00 30.47 217 GLY A O 1
ATOM 1637 N N . GLY A 1 218 ? 52.072 -45.202 34.021 1.00 31.00 218 GLY A N 1
ATOM 1638 C CA . GLY A 1 218 ? 52.539 -46.318 33.185 1.00 31.00 218 GLY A CA 1
ATOM 1639 C C . GLY A 1 218 ? 52.436 -46.103 31.679 1.00 31.00 218 GLY A C 1
ATOM 1640 O O . GLY A 1 218 ? 51.426 -46.413 31.064 1.00 31.00 218 GLY A O 1
ATOM 1641 N N . SER A 1 219 ? 53.519 -45.611 31.088 1.00 40.59 219 SER A N 1
ATOM 1642 C CA . SER A 1 219 ? 53.834 -45.671 29.660 1.00 40.59 219 SER A CA 1
ATOM 1643 C C . SER A 1 219 ? 53.694 -47.081 29.071 1.00 40.59 219 SER A C 1
ATOM 1645 O O . SER A 1 219 ? 54.236 -48.031 29.633 1.00 40.59 219 SER A O 1
ATOM 1647 N N . GLY A 1 220 ? 53.099 -47.193 27.884 1.00 30.69 220 GLY A N 1
ATOM 1648 C CA . GLY A 1 220 ? 53.203 -48.395 27.059 1.00 30.69 220 GLY A CA 1
ATOM 1649 C C . GLY A 1 220 ? 52.102 -48.463 26.013 1.00 30.69 220 GLY A C 1
ATOM 1650 O O . GLY A 1 220 ? 50.973 -48.802 26.336 1.00 30.69 220 GLY A O 1
ATOM 1651 N N . PHE A 1 221 ? 52.433 -48.143 24.764 1.00 38.16 221 PHE A N 1
ATOM 1652 C CA . PHE A 1 221 ? 51.616 -48.503 23.608 1.00 38.16 221 PHE A CA 1
ATOM 1653 C C . PHE A 1 221 ? 51.689 -50.023 23.402 1.00 38.16 221 PHE A C 1
ATOM 1655 O O . PHE A 1 221 ? 52.798 -50.528 23.214 1.00 38.16 221 PHE A O 1
ATOM 1662 N N . PRO A 1 222 ? 50.566 -50.756 23.335 1.00 40.78 222 PRO A N 1
ATOM 1663 C CA . PRO A 1 222 ? 50.534 -52.039 22.668 1.00 40.78 222 PRO A CA 1
ATOM 1664 C C . PRO A 1 222 ? 49.766 -51.874 21.355 1.00 40.78 222 PRO A C 1
ATOM 1666 O O . PRO A 1 222 ? 48.549 -51.703 21.336 1.00 40.78 222 PRO A O 1
ATOM 1669 N N . PHE A 1 223 ? 50.492 -51.926 20.242 1.00 35.91 223 PHE A N 1
ATOM 1670 C CA . PHE A 1 223 ? 49.895 -52.253 18.952 1.00 35.91 223 PHE A CA 1
ATOM 1671 C C . PHE A 1 223 ? 49.372 -53.696 19.005 1.00 35.91 223 PHE A C 1
ATOM 1673 O O . PHE A 1 223 ? 50.154 -54.588 19.345 1.00 35.91 223 PHE A O 1
ATOM 1680 N N . PRO A 1 224 ? 48.128 -53.987 18.590 1.00 45.69 224 PRO A N 1
ATOM 1681 C CA . PRO A 1 224 ? 47.794 -55.292 18.061 1.00 45.69 224 PRO A CA 1
ATOM 1682 C C . PRO A 1 224 ? 48.109 -55.295 16.564 1.00 45.69 224 PRO A C 1
ATOM 1684 O O . PRO A 1 224 ? 47.478 -54.628 15.746 1.00 45.69 224 PRO A O 1
ATOM 1687 N N . THR A 1 225 ? 49.123 -56.071 16.219 1.00 50.25 225 THR A N 1
ATOM 1688 C CA . THR A 1 225 ? 49.397 -56.564 14.875 1.00 50.25 225 THR A CA 1
ATOM 1689 C C . THR A 1 225 ? 48.295 -57.542 14.465 1.00 50.25 225 THR A C 1
ATOM 1691 O O . THR A 1 225 ? 48.261 -58.654 14.988 1.00 50.25 225 THR A O 1
ATOM 1694 N N . ASN A 1 226 ? 47.390 -57.104 13.583 1.00 53.28 226 ASN A N 1
ATOM 1695 C CA . ASN A 1 226 ? 46.669 -57.877 12.552 1.00 53.28 226 ASN A CA 1
ATOM 1696 C C . ASN A 1 226 ? 45.298 -57.247 12.268 1.00 53.28 226 ASN A C 1
ATOM 1698 O O . ASN A 1 226 ? 44.293 -57.607 12.873 1.00 53.28 226 ASN A O 1
ATOM 1702 N N . GLY A 1 227 ? 45.261 -56.339 11.295 1.00 45.41 227 GLY A N 1
ATOM 1703 C CA . GLY A 1 227 ? 44.034 -55.859 10.667 1.00 45.41 227 GLY A CA 1
ATOM 1704 C C . GLY A 1 227 ? 44.305 -55.645 9.183 1.00 45.41 227 GLY A C 1
ATOM 1705 O O . GLY A 1 227 ? 45.288 -55.006 8.814 1.00 45.41 227 GLY A O 1
ATOM 1706 N N . THR A 1 228 ? 43.489 -56.242 8.323 1.00 60.75 228 THR A N 1
ATOM 1707 C CA . THR A 1 228 ? 43.553 -56.065 6.867 1.00 60.75 228 THR A CA 1
ATOM 1708 C C . THR A 1 228 ? 43.280 -54.608 6.484 1.00 60.75 228 THR A C 1
ATOM 1710 O O . THR A 1 228 ? 42.541 -53.921 7.184 1.00 60.75 228 THR A O 1
ATOM 1713 N N . VAL A 1 229 ? 43.828 -54.142 5.353 1.00 55.97 229 VAL A N 1
ATOM 1714 C CA . VAL A 1 229 ? 43.647 -52.768 4.821 1.00 55.97 229 VAL A CA 1
ATOM 1715 C C . VAL A 1 229 ? 42.168 -52.342 4.775 1.00 55.97 229 VAL A C 1
ATOM 1717 O O . VAL A 1 229 ? 41.858 -51.170 4.972 1.00 55.97 229 VAL A O 1
ATOM 1720 N N . GLU A 1 230 ? 41.242 -53.291 4.614 1.00 55.12 230 GLU A N 1
ATOM 1721 C CA . GLU A 1 230 ? 39.800 -53.026 4.670 1.00 55.12 230 GLU A CA 1
ATOM 1722 C C . GLU A 1 230 ? 39.288 -52.554 6.040 1.00 55.12 230 GLU A C 1
ATOM 1724 O O . GLU A 1 230 ? 38.404 -51.705 6.090 1.00 55.12 230 GLU A O 1
ATOM 1729 N N . SER A 1 231 ? 39.866 -53.009 7.154 1.00 54.09 231 SER A N 1
ATOM 1730 C CA . SER A 1 231 ? 39.426 -52.615 8.502 1.00 54.09 231 SER A CA 1
ATOM 1731 C C . SER A 1 231 ? 39.784 -51.159 8.830 1.00 54.09 231 SER A C 1
ATOM 1733 O O . SER A 1 231 ? 39.042 -50.488 9.539 1.00 54.09 231 SER A O 1
ATOM 1735 N N . ILE A 1 232 ? 40.869 -50.638 8.244 1.00 57.94 232 ILE A N 1
ATOM 1736 C CA . ILE A 1 232 ? 41.300 -49.236 8.392 1.00 57.94 232 ILE A CA 1
ATOM 1737 C C . ILE A 1 232 ? 40.428 -48.303 7.529 1.00 57.94 232 ILE A C 1
ATOM 1739 O O . ILE A 1 232 ? 40.096 -47.190 7.940 1.00 57.94 232 ILE A O 1
ATOM 1743 N N . ILE A 1 233 ? 40.007 -48.761 6.343 1.00 59.22 233 ILE A N 1
ATOM 1744 C CA . ILE A 1 233 ? 39.089 -48.015 5.465 1.00 59.22 233 ILE A CA 1
ATOM 1745 C C . ILE A 1 233 ? 37.687 -47.932 6.091 1.00 59.22 233 ILE A C 1
ATOM 1747 O O . ILE A 1 233 ? 37.025 -46.898 5.977 1.00 59.22 233 ILE A O 1
ATOM 1751 N N . GLU A 1 234 ? 37.252 -48.983 6.789 1.00 53.03 234 GLU A N 1
ATOM 1752 C CA . GLU A 1 234 ? 35.975 -49.005 7.504 1.00 53.03 234 GLU A CA 1
ATOM 1753 C C . GLU A 1 234 ? 35.992 -48.056 8.720 1.00 53.03 234 GLU A C 1
ATOM 1755 O O . GLU A 1 234 ? 35.048 -47.293 8.914 1.00 53.03 234 GLU A O 1
ATOM 1760 N N . GLU A 1 235 ? 37.088 -47.986 9.481 1.00 54.28 235 GLU A N 1
ATOM 1761 C CA . GLU A 1 235 ? 37.227 -47.064 10.623 1.00 54.28 235 GLU A CA 1
ATOM 1762 C C . GLU A 1 235 ? 37.294 -45.581 10.188 1.00 54.28 235 GLU A C 1
ATOM 1764 O O . GLU A 1 235 ? 36.688 -44.715 10.824 1.00 54.28 235 GLU A O 1
ATOM 1769 N N . MET A 1 236 ? 37.899 -45.276 9.029 1.00 51.69 236 MET A N 1
ATOM 1770 C CA . MET A 1 236 ? 37.868 -43.925 8.440 1.00 51.69 236 MET A CA 1
ATOM 1771 C C . MET A 1 236 ? 36.499 -43.518 7.862 1.00 51.69 236 MET A C 1
ATOM 1773 O O . MET A 1 236 ? 36.229 -42.321 7.727 1.00 51.69 236 MET A O 1
ATOM 1777 N N . ARG A 1 237 ? 35.603 -44.463 7.537 1.00 51.09 237 ARG A N 1
ATOM 1778 C CA . ARG A 1 237 ? 34.211 -44.139 7.153 1.00 51.09 237 ARG A CA 1
ATOM 1779 C C . ARG A 1 237 ? 33.350 -43.754 8.357 1.00 51.09 237 ARG A C 1
ATOM 1781 O O . ARG A 1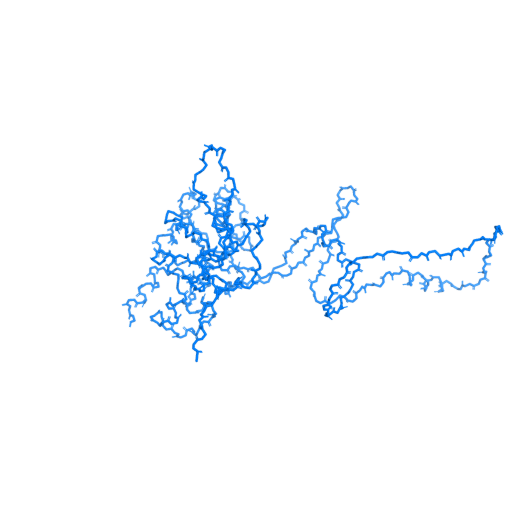 237 ? 32.450 -42.932 8.198 1.00 51.09 237 ARG A O 1
ATOM 1788 N N . HIS A 1 238 ? 33.664 -44.266 9.547 1.00 46.72 238 HIS A N 1
ATOM 1789 C CA . HIS A 1 238 ? 32.921 -43.997 10.784 1.00 46.72 238 HIS A CA 1
ATOM 1790 C C . HIS A 1 238 ? 33.359 -42.710 11.516 1.00 46.72 238 HIS A C 1
ATOM 1792 O O . HIS A 1 238 ? 32.718 -42.318 12.488 1.00 46.72 238 HIS A O 1
ATOM 1798 N N . GLN A 1 239 ? 34.389 -42.003 11.027 1.00 41.28 239 GLN A N 1
ATOM 1799 C CA . GLN A 1 239 ? 34.757 -40.648 11.478 1.00 41.28 239 GLN A CA 1
ATOM 1800 C C . GLN A 1 239 ? 34.202 -39.521 10.590 1.00 41.28 239 GLN A C 1
ATOM 1802 O O . GLN A 1 239 ? 34.493 -38.346 10.825 1.00 41.28 239 GLN A O 1
ATOM 1807 N N . ARG A 1 240 ? 33.372 -39.828 9.584 1.00 38.75 240 ARG A N 1
ATOM 1808 C CA . ARG A 1 240 ? 32.574 -38.784 8.933 1.00 38.75 240 ARG A CA 1
ATOM 1809 C C . ARG A 1 240 ? 31.393 -38.455 9.825 1.00 38.75 240 ARG A C 1
ATOM 1811 O O . ARG A 1 240 ? 30.539 -39.298 10.082 1.00 38.75 240 ARG A O 1
ATOM 1818 N N . THR A 1 241 ? 31.367 -37.211 10.284 1.00 36.59 241 THR A N 1
ATOM 1819 C CA . THR A 1 241 ? 30.223 -36.598 10.951 1.00 36.59 241 THR A CA 1
ATOM 1820 C C . THR A 1 241 ? 28.966 -36.942 10.147 1.00 36.59 241 THR A C 1
ATOM 1822 O O . THR A 1 241 ? 28.931 -36.635 8.951 1.00 36.59 241 THR A O 1
ATOM 1825 N N . PRO A 1 242 ? 27.957 -37.610 10.733 1.00 35.34 242 PRO A N 1
ATOM 1826 C CA . PRO A 1 242 ? 26.725 -37.892 10.017 1.00 35.34 242 PRO A CA 1
ATOM 1827 C C . PRO A 1 242 ? 26.136 -36.560 9.557 1.00 35.34 242 PRO A C 1
ATOM 1829 O O . PRO A 1 242 ? 25.856 -35.695 10.389 1.00 35.34 242 PRO A O 1
ATOM 1832 N N . SER A 1 243 ? 25.975 -36.370 8.243 1.00 37.69 243 SER A N 1
ATOM 1833 C CA . SER A 1 243 ? 25.157 -35.273 7.730 1.00 37.69 243 SER A CA 1
ATOM 1834 C C . SER A 1 243 ? 23.790 -35.387 8.401 1.00 37.69 243 SER A C 1
ATOM 1836 O O . SER A 1 243 ? 23.143 -36.430 8.252 1.00 37.69 243 SER A O 1
ATOM 1838 N N . PRO A 1 244 ? 23.333 -34.373 9.157 1.00 42.44 244 PRO A N 1
ATOM 1839 C CA . PRO A 1 244 ? 21.989 -34.413 9.692 1.00 42.44 244 PRO A CA 1
ATOM 1840 C C . PRO A 1 244 ? 21.047 -34.473 8.493 1.00 42.44 244 PRO A C 1
ATOM 1842 O O . PRO A 1 244 ? 21.194 -33.704 7.544 1.00 42.44 244 PRO A O 1
ATOM 1845 N N . GLN A 1 245 ? 20.121 -35.426 8.508 1.00 45.03 245 GLN A N 1
ATOM 1846 C CA . GLN A 1 245 ? 19.027 -35.490 7.549 1.00 45.03 245 GLN A CA 1
ATOM 1847 C C . GLN A 1 245 ? 18.212 -34.204 7.718 1.00 45.03 245 GLN A C 1
ATOM 1849 O O . GLN A 1 245 ? 17.414 -34.064 8.643 1.00 45.03 245 GLN A O 1
ATOM 1854 N N . LEU A 1 246 ? 18.520 -33.216 6.883 1.00 45.09 246 LEU A N 1
ATOM 1855 C CA . LEU A 1 246 ? 17.923 -31.895 6.930 1.00 45.09 246 LEU A CA 1
ATOM 1856 C C . LEU A 1 246 ? 16.493 -31.974 6.404 1.00 45.09 246 LEU A C 1
ATOM 1858 O O . LEU A 1 246 ? 16.260 -32.324 5.248 1.00 45.09 246 LEU A O 1
ATOM 1862 N N . GLY A 1 247 ? 15.545 -31.611 7.266 1.00 42.94 247 GLY A N 1
ATOM 1863 C CA . GLY A 1 247 ? 14.202 -31.229 6.850 1.00 42.94 247 GLY A CA 1
ATOM 1864 C C . GLY A 1 247 ? 14.206 -29.994 5.930 1.00 42.94 247 GLY A C 1
ATOM 1865 O O . GLY A 1 247 ? 15.258 -29.413 5.655 1.00 42.94 247 GLY A O 1
ATOM 1866 N N . PRO A 1 248 ? 13.033 -29.572 5.434 1.00 45.44 248 PRO A N 1
ATOM 1867 C CA . PRO A 1 248 ? 12.943 -28.603 4.346 1.00 45.44 248 PRO A CA 1
ATOM 1868 C C . PRO A 1 248 ? 13.496 -27.222 4.743 1.00 45.44 248 PRO A C 1
ATOM 1870 O O . PRO A 1 248 ? 12.986 -26.614 5.683 1.00 45.44 248 PRO A O 1
ATOM 1873 N N . GLY A 1 249 ? 14.467 -26.687 3.986 1.00 46.94 249 GLY A N 1
ATOM 1874 C CA . GLY A 1 249 ? 14.550 -25.233 3.770 1.00 46.94 249 GLY A CA 1
ATOM 1875 C C . GLY A 1 249 ? 15.820 -24.455 4.138 1.00 46.94 249 GLY A C 1
ATOM 1876 O O . GLY A 1 249 ? 15.705 -23.241 4.283 1.00 46.94 249 GLY A O 1
ATOM 1877 N N . TYR A 1 250 ? 17.009 -25.055 4.270 1.00 48.31 250 TYR A N 1
ATOM 1878 C CA . TYR A 1 250 ? 18.248 -24.259 4.342 1.00 48.31 250 TYR A CA 1
ATOM 1879 C C . TYR A 1 250 ? 19.421 -24.912 3.602 1.00 48.31 250 TYR A C 1
ATOM 1881 O O . TYR A 1 250 ? 19.860 -26.003 3.958 1.00 48.31 250 TYR A O 1
ATOM 1889 N N . GLU A 1 251 ? 19.970 -24.216 2.604 1.00 48.44 251 GLU A N 1
ATOM 1890 C CA . GLU A 1 251 ? 21.235 -24.579 1.956 1.00 48.44 251 GLU A CA 1
ATOM 1891 C C . GLU A 1 251 ? 22.347 -23.679 2.514 1.00 48.44 251 GLU A C 1
ATOM 1893 O O . GLU A 1 251 ? 22.198 -22.457 2.619 1.00 48.44 251 GLU A O 1
ATOM 1898 N N . ARG A 1 252 ? 23.432 -24.298 2.994 1.00 54.34 252 ARG A N 1
ATOM 1899 C CA . ARG A 1 252 ? 24.544 -23.616 3.671 1.00 54.34 252 ARG A CA 1
ATOM 1900 C C . ARG A 1 252 ? 25.713 -23.520 2.704 1.00 54.34 252 ARG A C 1
ATOM 1902 O O . ARG A 1 252 ? 26.308 -24.540 2.377 1.00 54.34 252 ARG A O 1
ATOM 1909 N N . HIS A 1 253 ? 26.066 -22.303 2.302 1.00 51.12 253 HIS A N 1
ATOM 1910 C CA . HIS A 1 253 ? 27.277 -22.056 1.525 1.00 51.12 253 HIS A CA 1
ATOM 1911 C C . HIS A 1 253 ? 28.397 -21.575 2.452 1.00 51.12 253 HIS A C 1
ATOM 1913 O O . HIS A 1 253 ? 28.294 -20.521 3.087 1.00 51.12 253 HIS A O 1
ATOM 1919 N N . GLU A 1 254 ? 29.463 -22.368 2.541 1.00 53.75 254 GLU A N 1
ATOM 1920 C CA . GLU A 1 254 ? 30.729 -21.967 3.150 1.00 53.75 254 GLU A CA 1
ATOM 1921 C C . GLU A 1 254 ? 31.551 -21.236 2.091 1.00 53.75 254 GLU A C 1
ATOM 1923 O O . GLU A 1 254 ? 31.919 -21.814 1.071 1.00 53.75 254 GLU A O 1
ATOM 1928 N N . ILE A 1 255 ? 31.806 -19.944 2.300 1.00 57.69 255 ILE A N 1
ATOM 1929 C CA . ILE A 1 255 ? 32.668 -19.163 1.411 1.00 57.69 255 ILE A CA 1
ATOM 1930 C C . ILE A 1 255 ? 33.948 -18.859 2.184 1.00 57.69 255 ILE A C 1
ATOM 1932 O O . ILE A 1 255 ? 33.924 -18.129 3.182 1.00 57.69 255 ILE A O 1
ATOM 1936 N N . GLU A 1 256 ? 35.059 -19.438 1.737 1.00 47.00 256 GLU A N 1
ATOM 1937 C CA . GLU A 1 256 ? 36.387 -19.145 2.268 1.00 47.00 256 GLU A CA 1
ATOM 1938 C C . GLU A 1 256 ? 36.789 -17.720 1.855 1.00 47.00 256 GLU A C 1
ATOM 1940 O O . GLU A 1 256 ? 36.932 -17.403 0.673 1.00 47.00 256 GLU A O 1
ATOM 1945 N N . GLY A 1 257 ? 36.904 -16.817 2.830 1.00 47.06 257 GLY A N 1
ATOM 1946 C CA . GLY A 1 257 ? 37.412 -15.468 2.598 1.00 47.06 257 GLY A CA 1
ATOM 1947 C C . GLY A 1 257 ? 38.940 -15.434 2.490 1.00 47.06 257 GLY A C 1
ATOM 1948 O O . GLY A 1 257 ? 39.640 -16.293 3.025 1.00 47.06 257 GLY A O 1
ATOM 1949 N N . ILE A 1 258 ? 39.477 -14.377 1.866 1.00 44.25 258 ILE A N 1
ATOM 1950 C CA . ILE A 1 258 ? 40.916 -14.070 1.908 1.00 44.25 258 ILE A CA 1
ATOM 1951 C C . ILE A 1 258 ? 41.317 -13.884 3.382 1.00 44.25 258 ILE A C 1
ATOM 1953 O O . ILE A 1 258 ? 40.807 -12.985 4.051 1.00 44.25 258 ILE A O 1
ATOM 1957 N N . GLY A 1 259 ? 42.200 -14.753 3.886 1.00 56.31 259 GLY A N 1
ATOM 1958 C CA . GLY A 1 259 ? 42.613 -14.802 5.296 1.00 56.31 259 GLY A CA 1
ATOM 1959 C C . GLY A 1 259 ? 42.115 -16.020 6.090 1.00 56.31 259 GLY A C 1
ATOM 1960 O O . GLY A 1 259 ? 42.301 -16.041 7.303 1.00 56.31 259 GLY A O 1
ATOM 1961 N N . GLY A 1 260 ? 41.486 -17.016 5.449 1.00 53.25 260 GLY A N 1
ATOM 1962 C CA . GLY A 1 260 ? 41.103 -18.289 6.088 1.00 53.25 260 GLY A CA 1
ATOM 1963 C C . GLY A 1 260 ? 39.863 -18.213 6.989 1.00 53.25 260 GLY A C 1
ATOM 1964 O O . GLY A 1 260 ? 39.556 -19.159 7.710 1.00 53.25 260 GLY A O 1
ATOM 1965 N N . ILE A 1 261 ? 39.137 -17.089 6.969 1.00 52.91 261 ILE A N 1
ATOM 1966 C CA . ILE A 1 261 ? 37.886 -16.926 7.719 1.00 52.91 261 ILE A CA 1
ATOM 1967 C C . ILE A 1 261 ? 36.732 -17.438 6.854 1.00 52.91 261 ILE A C 1
ATOM 1969 O O . ILE A 1 261 ? 36.358 -16.805 5.863 1.00 52.91 261 ILE A O 1
ATOM 1973 N N . VAL A 1 262 ? 36.149 -18.571 7.250 1.00 57.91 262 VAL A N 1
ATOM 1974 C CA . VAL A 1 262 ? 34.924 -19.116 6.649 1.00 57.91 262 VAL A CA 1
ATOM 1975 C C . VAL A 1 262 ? 33.741 -18.247 7.072 1.00 57.91 262 VAL A C 1
ATOM 1977 O O . VAL A 1 262 ? 33.409 -18.166 8.257 1.00 57.91 262 VAL A O 1
ATOM 1980 N N . LYS A 1 263 ? 33.085 -17.586 6.112 1.00 60.66 263 LYS A N 1
ATOM 1981 C CA . LYS A 1 263 ? 31.809 -16.904 6.365 1.00 60.66 263 LYS A CA 1
ATOM 1982 C C . LYS A 1 263 ? 30.666 -17.848 6.032 1.00 60.66 263 LYS A C 1
ATOM 1984 O O . LYS A 1 263 ? 30.529 -18.290 4.893 1.00 60.66 263 LYS A O 1
ATOM 1989 N N . ARG A 1 264 ? 29.831 -18.129 7.032 1.00 60.78 264 ARG A N 1
ATOM 1990 C CA . ARG A 1 264 ? 28.596 -18.891 6.858 1.00 60.78 264 ARG A CA 1
ATOM 1991 C C . ARG A 1 264 ? 27.477 -17.939 6.450 1.00 60.78 264 ARG A C 1
ATOM 1993 O O . ARG A 1 264 ? 27.172 -17.006 7.191 1.00 60.78 264 ARG A O 1
ATOM 2000 N N . LYS A 1 265 ? 26.876 -18.185 5.290 1.00 62.66 265 LYS A N 1
ATOM 2001 C CA . LYS A 1 265 ? 25.675 -17.481 4.830 1.00 62.66 265 LYS A CA 1
ATOM 2002 C C . LYS A 1 265 ? 24.476 -18.415 4.885 1.00 62.66 265 LYS A C 1
ATOM 2004 O O . LYS A 1 265 ? 24.594 -19.595 4.550 1.00 62.66 265 LYS A O 1
ATOM 2009 N N . LEU A 1 266 ? 23.335 -17.887 5.312 1.00 69.94 266 LEU A N 1
ATOM 2010 C CA . LEU A 1 266 ? 22.070 -18.608 5.317 1.00 69.94 266 LEU A CA 1
ATOM 2011 C C . LEU A 1 266 ? 21.299 -18.239 4.051 1.00 69.94 266 LEU A C 1
ATOM 2013 O O . LEU A 1 266 ? 21.018 -17.065 3.825 1.00 69.94 266 LEU A O 1
ATOM 2017 N N . VAL A 1 267 ? 20.970 -19.222 3.214 1.00 75.75 267 VAL A N 1
ATOM 2018 C CA . VAL A 1 267 ? 20.125 -19.009 2.033 1.00 75.75 267 VAL A CA 1
ATOM 2019 C C . VAL A 1 267 ? 18.704 -19.427 2.377 1.00 75.75 267 VAL A C 1
ATOM 2021 O O . VAL A 1 267 ? 18.475 -20.562 2.794 1.00 75.75 267 VAL A O 1
ATOM 2024 N N . ARG A 1 268 ? 17.744 -18.513 2.207 1.00 80.19 268 ARG A N 1
ATOM 2025 C CA . ARG A 1 268 ? 16.315 -18.823 2.338 1.00 80.19 268 ARG A CA 1
ATOM 2026 C C . ARG A 1 268 ? 15.547 -18.463 1.075 1.00 80.19 268 ARG A C 1
ATOM 2028 O O . ARG A 1 268 ? 15.811 -17.435 0.452 1.00 80.19 268 ARG A O 1
ATOM 2035 N N . MET A 1 269 ? 14.548 -19.275 0.745 1.00 82.12 269 MET A N 1
ATOM 2036 C CA . MET A 1 269 ? 13.578 -18.958 -0.300 1.00 82.12 269 MET A CA 1
ATOM 2037 C C . MET A 1 269 ? 12.563 -17.950 0.236 1.00 82.12 269 MET A C 1
ATOM 2039 O O . MET A 1 269 ? 11.842 -18.232 1.191 1.00 82.12 269 MET A O 1
ATOM 2043 N N . VAL A 1 270 ? 12.511 -16.760 -0.364 1.00 87.88 270 VAL A N 1
ATOM 2044 C CA . VAL A 1 270 ? 11.548 -15.704 -0.022 1.00 87.88 270 VAL A CA 1
ATOM 2045 C C . VAL A 1 270 ? 10.689 -15.343 -1.215 1.00 87.88 270 VAL A C 1
ATOM 2047 O O . VAL A 1 270 ? 11.149 -15.306 -2.355 1.00 87.88 270 VAL A O 1
ATOM 2050 N N . ARG A 1 271 ? 9.423 -15.022 -0.956 1.00 91.19 271 ARG A N 1
ATOM 2051 C CA . ARG A 1 271 ? 8.506 -14.569 -1.995 1.00 91.19 271 ARG A CA 1
ATOM 2052 C C . ARG A 1 271 ? 8.685 -13.069 -2.222 1.00 91.19 271 ARG A C 1
ATOM 2054 O O . ARG A 1 271 ? 8.358 -12.257 -1.365 1.00 91.19 271 ARG A O 1
ATOM 2061 N N . VAL A 1 272 ? 9.191 -12.688 -3.391 1.00 91.25 272 VAL A N 1
ATOM 2062 C CA . VAL A 1 272 ? 9.510 -11.296 -3.734 1.00 91.25 272 VAL A CA 1
ATOM 2063 C C . VAL A 1 272 ? 8.597 -10.809 -4.849 1.00 91.25 272 VAL A C 1
ATOM 2065 O O . VAL A 1 272 ? 8.404 -11.483 -5.861 1.00 91.25 272 VAL A O 1
ATOM 2068 N N . GLY A 1 273 ? 8.021 -9.620 -4.679 1.00 93.12 273 GLY A N 1
ATOM 2069 C CA . GLY A 1 273 ? 7.150 -9.024 -5.685 1.00 93.12 273 GLY A CA 1
ATOM 2070 C C . GLY A 1 273 ? 7.879 -8.711 -6.993 1.00 93.12 273 GLY A C 1
ATOM 2071 O O . GLY A 1 273 ? 8.987 -8.185 -6.973 1.00 93.12 273 GLY A O 1
ATOM 2072 N N . ALA A 1 274 ? 7.221 -8.968 -8.131 1.00 93.12 274 ALA A N 1
ATOM 2073 C CA . ALA A 1 274 ? 7.746 -8.623 -9.456 1.00 93.12 274 ALA A CA 1
ATOM 2074 C C . ALA A 1 274 ? 8.203 -7.161 -9.570 1.00 93.12 274 ALA A C 1
ATOM 2076 O O . ALA A 1 274 ? 7.621 -6.268 -8.947 1.00 93.12 274 ALA A O 1
ATOM 2077 N N . CYS A 1 275 ? 9.180 -6.924 -10.443 1.00 92.31 275 CYS A N 1
ATOM 2078 C CA . CYS A 1 275 ? 9.676 -5.590 -10.746 1.00 92.31 275 CYS A CA 1
ATOM 2079 C C . CYS A 1 275 ? 8.572 -4.669 -11.279 1.00 92.31 275 CYS A C 1
ATOM 2081 O O . CYS A 1 275 ? 7.675 -5.067 -12.032 1.00 92.31 275 CYS A O 1
ATOM 2083 N N . VAL A 1 276 ? 8.637 -3.414 -10.856 1.00 93.31 276 VAL A N 1
ATOM 2084 C CA . VAL A 1 276 ? 7.728 -2.357 -11.290 1.00 93.31 276 VAL A CA 1
ATOM 2085 C C . VAL A 1 276 ? 8.266 -1.633 -12.520 1.00 93.31 276 VAL A C 1
ATOM 2087 O O . VAL A 1 276 ? 9.480 -1.579 -12.706 1.00 93.31 276 VAL A O 1
ATOM 2090 N N . PRO A 1 277 ? 7.386 -1.042 -13.346 1.00 89.38 277 PRO A N 1
ATOM 2091 C CA . PRO A 1 277 ? 7.837 -0.241 -14.471 1.00 89.38 277 PRO A CA 1
ATOM 2092 C C . PRO A 1 277 ? 8.587 1.014 -14.003 1.00 89.38 277 PRO A C 1
ATOM 2094 O O . PRO A 1 277 ? 8.175 1.708 -13.065 1.00 89.38 277 PRO A O 1
ATOM 2097 N N . GLU A 1 278 ? 9.672 1.321 -14.702 1.00 84.88 278 GLU A N 1
ATOM 2098 C CA . GLU A 1 278 ? 10.352 2.612 -14.637 1.00 84.88 278 GLU A CA 1
ATOM 2099 C C . GLU A 1 278 ? 9.849 3.475 -15.802 1.00 84.88 278 GLU A C 1
ATOM 2101 O O . GLU A 1 278 ? 9.700 2.985 -16.923 1.00 84.88 278 GLU A O 1
ATOM 2106 N N . TRP A 1 279 ? 9.536 4.745 -15.543 1.00 83.00 279 TRP A N 1
ATOM 2107 C CA . TRP A 1 279 ? 9.016 5.643 -16.574 1.00 83.00 279 TRP A CA 1
ATOM 2108 C C . TRP A 1 279 ? 10.109 6.589 -17.065 1.00 83.00 279 TRP A C 1
ATOM 2110 O O . TRP A 1 279 ? 10.833 7.180 -16.264 1.00 83.00 279 TRP A O 1
ATOM 2120 N N . GLU A 1 280 ? 10.207 6.764 -18.382 1.00 78.56 280 GLU A N 1
ATOM 2121 C CA . GLU A 1 280 ? 11.217 7.630 -19.008 1.00 78.56 280 GLU A CA 1
ATOM 2122 C C . GLU A 1 280 ? 11.148 9.080 -18.499 1.00 78.56 280 GLU A C 1
ATOM 2124 O O . GLU A 1 280 ? 12.179 9.711 -18.274 1.00 78.56 280 GLU A O 1
ATOM 2129 N N . ASP A 1 281 ? 9.945 9.597 -18.228 1.00 79.62 281 ASP A N 1
ATOM 2130 C CA . ASP A 1 281 ? 9.723 10.951 -17.703 1.00 79.62 281 ASP A CA 1
ATOM 2131 C C . ASP A 1 281 ? 10.256 11.167 -16.274 1.00 79.62 281 ASP A C 1
ATOM 2133 O O . ASP A 1 281 ? 10.404 12.314 -15.840 1.00 79.62 281 ASP A O 1
ATOM 2137 N N . GLU A 1 282 ? 10.586 10.091 -15.554 1.00 81.69 282 GLU A N 1
ATOM 2138 C CA . GLU A 1 282 ? 11.151 10.132 -14.200 1.00 81.69 282 GLU A CA 1
ATOM 2139 C C . GLU A 1 282 ? 12.683 9.980 -14.183 1.00 81.69 282 GLU A C 1
ATOM 2141 O O . GLU A 1 282 ? 13.322 10.386 -13.209 1.00 81.69 282 GLU A O 1
ATOM 2146 N N . LYS A 1 283 ? 13.298 9.452 -15.255 1.00 70.94 283 LYS A N 1
ATOM 2147 C CA . LYS A 1 283 ? 14.729 9.086 -15.285 1.00 70.94 283 LYS A CA 1
ATOM 2148 C C . LYS A 1 283 ? 15.694 10.254 -15.073 1.00 70.94 283 LYS A C 1
ATOM 2150 O O . LYS A 1 283 ? 16.780 10.048 -14.546 1.00 70.94 283 LYS A O 1
ATOM 2155 N N . ASN A 1 284 ? 15.282 11.479 -15.399 1.00 66.94 284 ASN A N 1
ATOM 2156 C CA . ASN A 1 284 ? 16.142 12.668 -15.317 1.00 66.94 284 ASN A CA 1
ATOM 2157 C C . ASN A 1 284 ? 15.703 13.660 -14.229 1.00 66.94 284 ASN A C 1
ATOM 2159 O O . ASN A 1 284 ? 16.176 14.795 -14.182 1.00 66.94 284 ASN A O 1
ATOM 2163 N N . SER A 1 285 ? 14.743 13.300 -13.374 1.00 70.62 285 SER A N 1
ATOM 2164 C CA . SER A 1 285 ? 14.198 14.224 -12.376 1.00 70.62 285 SER A CA 1
ATOM 2165 C C . SER A 1 285 ? 13.789 13.490 -11.108 1.00 70.62 285 SER A C 1
ATOM 2167 O O . SER A 1 285 ? 12.666 13.006 -10.989 1.00 70.62 285 SER A O 1
ATOM 2169 N N . SER A 1 286 ? 14.671 13.502 -10.106 1.00 68.44 286 SER A N 1
ATOM 2170 C CA . SER A 1 286 ? 14.403 12.930 -8.778 1.00 68.44 286 SER A CA 1
ATOM 2171 C C . SER A 1 286 ? 13.152 13.520 -8.108 1.00 68.44 286 SER A C 1
ATOM 2173 O O . SER A 1 286 ? 12.462 12.827 -7.367 1.00 68.44 286 SER A O 1
ATOM 2175 N N . ASN A 1 287 ? 12.799 14.771 -8.418 1.00 71.12 287 ASN A N 1
ATOM 2176 C CA . ASN A 1 287 ? 11.585 15.418 -7.909 1.00 71.12 287 ASN A CA 1
ATOM 2177 C C . ASN A 1 287 ? 10.281 14.918 -8.556 1.00 71.12 287 ASN A C 1
ATOM 2179 O O . ASN A 1 287 ? 9.205 15.272 -8.081 1.00 71.12 287 ASN A O 1
ATOM 2183 N N . LYS A 1 288 ? 10.349 14.116 -9.627 1.00 80.56 288 LYS A N 1
ATOM 2184 C CA . LYS A 1 288 ? 9.173 13.583 -10.338 1.00 80.56 288 LYS A CA 1
ATOM 2185 C C . LYS A 1 288 ? 8.891 12.111 -10.035 1.00 80.56 288 LYS A C 1
ATOM 2187 O O . LYS A 1 288 ? 7.924 11.565 -10.556 1.00 80.56 288 LYS A O 1
ATOM 2192 N N . ILE A 1 289 ? 9.701 11.477 -9.190 1.00 87.00 289 ILE A N 1
ATOM 2193 C CA . ILE A 1 289 ? 9.522 10.081 -8.784 1.00 87.00 289 ILE A CA 1
ATOM 2194 C C . ILE A 1 289 ? 8.112 9.881 -8.211 1.00 87.00 289 ILE A C 1
ATOM 2196 O O . ILE A 1 289 ? 7.711 10.581 -7.279 1.00 87.00 289 ILE A O 1
ATOM 2200 N N . LEU A 1 290 ? 7.391 8.891 -8.743 1.00 91.06 290 LEU A N 1
ATOM 2201 C CA . LEU A 1 290 ? 6.024 8.529 -8.353 1.00 91.06 290 LEU A CA 1
ATOM 2202 C C . LEU A 1 290 ? 4.981 9.629 -8.611 1.00 91.06 290 LEU A C 1
ATOM 2204 O O . LEU A 1 290 ? 3.884 9.588 -8.048 1.00 91.06 290 LEU A O 1
ATOM 2208 N N . ALA A 1 291 ? 5.284 10.627 -9.448 1.00 91.62 291 ALA A N 1
ATOM 2209 C CA . ALA A 1 291 ? 4.360 11.730 -9.704 1.00 91.62 291 ALA A CA 1
ATOM 2210 C C . ALA A 1 291 ? 3.028 11.234 -10.286 1.00 91.62 291 ALA A C 1
ATOM 2212 O O . ALA A 1 291 ? 1.973 11.769 -9.955 1.00 91.62 291 ALA A O 1
ATOM 2213 N N . ARG A 1 292 ? 3.049 10.177 -11.107 1.00 92.62 292 ARG A N 1
ATOM 2214 C CA . ARG A 1 292 ? 1.837 9.580 -11.693 1.00 92.62 292 ARG A CA 1
ATOM 2215 C C . ARG A 1 292 ? 0.931 8.972 -10.627 1.00 92.62 292 ARG A C 1
ATOM 2217 O O . ARG A 1 292 ? -0.282 9.148 -10.688 1.00 92.62 292 ARG A O 1
ATOM 2224 N N . GLU A 1 293 ? 1.513 8.279 -9.658 1.00 95.00 293 GLU A N 1
ATOM 2225 C CA . GLU A 1 293 ? 0.807 7.677 -8.531 1.00 95.00 293 GLU A CA 1
ATOM 2226 C C . GLU A 1 293 ? 0.267 8.744 -7.576 1.00 95.00 293 GLU A C 1
ATOM 2228 O O . GLU A 1 293 ? -0.899 8.701 -7.186 1.00 95.00 293 GLU A O 1
ATOM 2233 N N . VAL A 1 294 ? 1.095 9.737 -7.241 1.00 93.56 294 VAL A N 1
ATOM 2234 C CA . VAL A 1 294 ? 0.730 10.839 -6.339 1.00 93.56 294 VAL A CA 1
ATOM 2235 C C . VAL A 1 294 ? -0.375 11.714 -6.935 1.00 93.56 294 VAL A C 1
ATOM 2237 O O . VAL A 1 294 ? -1.259 12.161 -6.207 1.00 93.56 294 VAL A O 1
ATOM 2240 N N . ASN A 1 295 ? -0.357 11.940 -8.250 1.00 93.00 295 ASN A N 1
ATOM 2241 C CA . ASN A 1 295 ? -1.379 12.723 -8.948 1.00 93.00 295 ASN A CA 1
ATOM 2242 C C . ASN A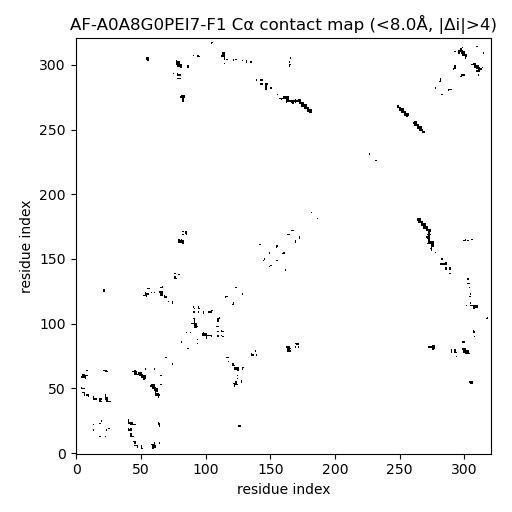 1 295 ? -2.640 11.906 -9.286 1.00 93.00 295 ASN A C 1
ATOM 2244 O O . ASN A 1 295 ? -3.595 12.464 -9.813 1.00 93.00 295 ASN A O 1
ATOM 2248 N N . GLY A 1 296 ? -2.657 10.595 -9.013 1.00 93.19 296 GLY A N 1
ATOM 2249 C CA . GLY A 1 296 ? -3.788 9.709 -9.310 1.00 93.19 296 GLY A CA 1
ATOM 2250 C C . GLY A 1 296 ? -3.883 9.237 -10.765 1.00 93.19 296 GLY A C 1
ATOM 2251 O O . GLY A 1 296 ? -4.751 8.426 -11.082 1.00 93.19 296 GLY A O 1
ATOM 2252 N N . ALA A 1 297 ? -2.966 9.654 -11.642 1.00 93.88 297 ALA A N 1
ATOM 2253 C CA . ALA A 1 297 ? -2.923 9.213 -13.037 1.00 93.88 297 ALA A CA 1
ATOM 2254 C C . ALA A 1 297 ? -2.682 7.696 -13.163 1.00 93.88 297 ALA A C 1
ATOM 2256 O O . ALA A 1 297 ? -3.207 7.039 -14.067 1.00 93.88 297 ALA A O 1
ATOM 2257 N N . ALA A 1 298 ? -1.900 7.130 -12.241 1.00 94.19 298 ALA A N 1
ATOM 2258 C CA . ALA A 1 298 ? -1.700 5.696 -12.091 1.00 94.19 298 ALA A CA 1
ATOM 2259 C C . ALA A 1 298 ? -2.206 5.236 -10.724 1.00 94.19 298 ALA A C 1
ATOM 2261 O O . ALA A 1 298 ? -2.028 5.917 -9.716 1.00 94.19 298 ALA A O 1
ATOM 2262 N N . ARG A 1 299 ? -2.814 4.050 -10.685 1.00 95.56 299 ARG A N 1
ATOM 2263 C CA . ARG A 1 299 ? -3.159 3.412 -9.416 1.00 95.56 299 ARG A CA 1
ATOM 2264 C C . ARG A 1 299 ? -1.889 2.994 -8.676 1.00 95.56 299 ARG A C 1
ATOM 2266 O O . ARG A 1 299 ? -0.887 2.634 -9.297 1.00 95.56 299 ARG A O 1
ATOM 2273 N N . SER A 1 300 ? -1.954 2.974 -7.356 1.00 96.88 300 SER A N 1
ATOM 2274 C CA . SER A 1 300 ? -0.805 2.650 -6.509 1.00 96.88 300 SER A CA 1
ATOM 2275 C C . SER A 1 300 ? -1.217 1.851 -5.283 1.00 96.88 300 SER A C 1
ATOM 2277 O O . SER A 1 300 ? -2.398 1.609 -5.047 1.00 96.88 300 SER A O 1
ATOM 2279 N N . TRP A 1 301 ? -0.243 1.450 -4.479 1.00 97.06 301 TRP A N 1
ATOM 2280 C CA . TRP A 1 301 ? -0.469 0.797 -3.197 1.00 97.06 301 TRP A CA 1
ATOM 2281 C C . TRP A 1 301 ? -0.159 1.746 -2.044 1.00 97.06 301 TRP A C 1
ATOM 2283 O O . TRP A 1 301 ? 0.818 2.491 -2.103 1.00 97.06 301 TRP A O 1
ATOM 2293 N N . CYS A 1 302 ? -0.996 1.748 -1.011 1.00 95.69 302 CYS A N 1
ATOM 2294 C CA . CYS A 1 302 ? -0.776 2.552 0.182 1.00 95.69 302 CYS A CA 1
ATOM 2295 C C . CYS A 1 302 ? 0.164 1.819 1.143 1.00 95.69 302 CYS A C 1
ATOM 2297 O O . CYS A 1 302 ? -0.213 0.808 1.733 1.00 95.69 302 CYS A O 1
ATOM 2299 N N . GLY A 1 303 ? 1.362 2.360 1.356 1.00 94.44 303 GLY A N 1
ATOM 2300 C CA . GLY A 1 303 ? 2.341 1.842 2.313 1.00 94.44 303 GLY A CA 1
ATOM 2301 C C . GLY A 1 303 ? 1.892 1.925 3.776 1.00 94.44 303 GLY A C 1
ATOM 2302 O O . GLY A 1 303 ? 2.478 1.259 4.621 1.00 94.44 303 GLY A O 1
ATOM 2303 N N . TRP A 1 304 ? 0.848 2.703 4.084 1.00 93.56 304 TRP A N 1
ATOM 2304 C CA . TRP A 1 304 ? 0.353 2.872 5.455 1.00 93.56 304 TRP A CA 1
ATOM 2305 C C . TRP A 1 304 ? -0.695 1.827 5.832 1.00 93.56 304 TRP A C 1
ATOM 2307 O O . TRP A 1 304 ? -0.539 1.120 6.823 1.00 93.56 304 TRP A O 1
ATOM 2317 N N . CYS A 1 305 ? -1.771 1.733 5.048 1.00 92.69 305 CYS A N 1
ATOM 2318 C CA . CYS A 1 305 ? -2.902 0.847 5.337 1.00 92.69 305 CYS A CA 1
ATOM 2319 C C . CYS A 1 305 ? -2.913 -0.439 4.508 1.00 92.69 305 CYS A C 1
ATOM 2321 O O . CYS A 1 305 ? -3.832 -1.230 4.668 1.00 92.69 305 CYS A O 1
ATOM 2323 N N . TRP A 1 306 ? -1.937 -0.632 3.614 1.00 93.75 306 TRP A N 1
ATOM 2324 C CA . TRP A 1 306 ? -1.834 -1.814 2.753 1.00 93.75 306 TRP A CA 1
ATOM 2325 C C . TRP A 1 306 ? -3.097 -2.076 1.934 1.00 93.75 306 TRP A C 1
ATOM 2327 O O . TRP A 1 306 ? -3.625 -3.183 1.865 1.00 93.75 306 TRP A O 1
ATOM 2337 N N . ARG A 1 307 ? -3.590 -1.009 1.308 1.00 94.94 307 ARG A N 1
ATOM 2338 C CA . ARG A 1 307 ? -4.753 -1.034 0.423 1.00 94.94 307 ARG A CA 1
ATOM 2339 C C . ARG A 1 307 ? -4.444 -0.323 -0.875 1.00 94.94 307 ARG A C 1
ATOM 2341 O O . ARG A 1 307 ? -3.563 0.538 -0.948 1.00 94.94 307 ARG A O 1
ATOM 2348 N N . VAL A 1 308 ? -5.203 -0.663 -1.903 1.00 96.06 308 VAL A N 1
ATOM 2349 C CA . VAL A 1 308 ? -5.086 -0.043 -3.220 1.00 96.06 308 VAL A CA 1
ATOM 2350 C C . VAL A 1 308 ? -5.586 1.401 -3.193 1.00 96.06 308 VAL A C 1
ATOM 2352 O O . VAL A 1 308 ? -6.632 1.703 -2.624 1.00 96.06 308 VAL A O 1
ATOM 2355 N N . ILE A 1 309 ? -4.823 2.295 -3.817 1.00 96.50 309 ILE A N 1
ATOM 2356 C CA . ILE A 1 309 ? -5.203 3.679 -4.105 1.00 96.50 309 ILE A CA 1
ATOM 2357 C C . ILE A 1 309 ? -5.663 3.709 -5.570 1.00 96.50 309 ILE A C 1
ATOM 2359 O O . ILE A 1 309 ? -4.826 3.494 -6.457 1.00 96.50 309 ILE A O 1
ATOM 2363 N N . PRO A 1 310 ? -6.961 3.931 -5.844 1.00 95.38 310 PRO A N 1
ATOM 2364 C CA . PRO A 1 310 ? -7.500 3.905 -7.197 1.00 95.38 310 PRO A CA 1
ATOM 2365 C C . PRO A 1 310 ? -6.920 5.025 -8.061 1.00 95.38 310 PRO A C 1
ATOM 2367 O O . PRO A 1 310 ? -6.831 6.177 -7.629 1.00 95.38 310 PRO A O 1
ATOM 2370 N N . GLY A 1 311 ? -6.565 4.687 -9.299 1.00 94.88 311 GLY A N 1
ATOM 2371 C CA . GLY A 1 311 ? -6.163 5.674 -10.302 1.00 94.88 311 GLY A CA 1
ATOM 2372 C C . GLY A 1 311 ? -7.357 6.238 -11.075 1.00 94.88 311 GLY A C 1
ATOM 2373 O O . GLY A 1 311 ? -8.489 5.777 -10.934 1.00 94.88 311 GLY A O 1
ATOM 2374 N N . ASP A 1 312 ? -7.110 7.187 -11.974 1.00 94.69 312 ASP A N 1
ATOM 2375 C CA . ASP A 1 312 ? -8.156 7.812 -12.796 1.00 94.69 312 ASP A CA 1
ATOM 2376 C C . ASP A 1 312 ? -8.932 6.803 -13.650 1.00 94.69 312 ASP A C 1
ATOM 2378 O O . ASP A 1 312 ? -10.135 6.952 -13.860 1.00 94.69 312 ASP A O 1
ATOM 2382 N N . LYS A 1 313 ? -8.264 5.743 -14.121 1.00 92.06 313 LYS A N 1
ATOM 2383 C CA . LYS A 1 313 ? -8.919 4.650 -14.856 1.00 92.06 313 LYS A CA 1
ATOM 2384 C C . LYS A 1 313 ? -9.943 3.915 -13.990 1.00 92.06 313 LYS A C 1
ATOM 2386 O O . LYS A 1 313 ? -11.051 3.677 -14.459 1.00 92.06 313 LYS A O 1
ATOM 2391 N N . ASP A 1 314 ? -9.591 3.622 -12.741 1.00 91.81 314 ASP A N 1
ATOM 2392 C CA . ASP A 1 314 ? -10.463 2.931 -11.787 1.00 91.81 314 ASP A CA 1
ATOM 2393 C C . ASP A 1 314 ? -11.669 3.818 -11.429 1.00 91.81 314 ASP A C 1
ATOM 2395 O O . ASP A 1 314 ? -12.817 3.376 -11.458 1.00 91.81 314 ASP A O 1
ATOM 2399 N N . LYS A 1 315 ? -11.426 5.114 -11.185 1.00 89.75 315 LYS A N 1
ATOM 2400 C CA . LYS A 1 315 ? -12.482 6.097 -10.889 1.00 89.75 315 LYS A CA 1
ATOM 2401 C C . LYS A 1 315 ? -13.485 6.229 -12.037 1.00 89.75 315 LYS A C 1
ATOM 2403 O O . LYS A 1 315 ? -14.690 6.253 -11.808 1.00 89.75 315 LYS A O 1
ATOM 2408 N N . ARG A 1 316 ? -13.003 6.258 -13.286 1.00 89.12 316 ARG A N 1
ATOM 2409 C CA . ARG A 1 316 ? -13.863 6.298 -14.482 1.00 89.12 316 ARG A CA 1
ATOM 2410 C C . ARG A 1 316 ? -14.676 5.019 -14.673 1.00 89.12 316 ARG A C 1
ATOM 2412 O O . ARG A 1 316 ? -15.761 5.096 -15.231 1.00 89.12 316 ARG A O 1
ATOM 2419 N N . GLN A 1 317 ? -14.162 3.860 -14.263 1.00 82.31 317 GLN A N 1
ATOM 2420 C CA . GLN A 1 317 ? -14.925 2.606 -14.289 1.00 82.31 317 GLN A CA 1
ATOM 2421 C C . GLN A 1 317 ? -16.038 2.617 -13.236 1.00 82.31 317 GLN A C 1
ATOM 2423 O O . GLN A 1 317 ? -17.160 2.231 -13.547 1.00 82.31 317 GLN A O 1
ATOM 2428 N N . CYS A 1 318 ? -15.756 3.144 -12.040 1.00 76.75 318 CYS A N 1
ATOM 2429 C CA . CYS A 1 318 ? -16.761 3.323 -10.991 1.00 76.75 318 CYS A CA 1
ATOM 2430 C C . CYS A 1 318 ? -17.901 4.255 -11.424 1.00 76.75 318 CYS A C 1
ATOM 2432 O O . CYS A 1 318 ? -19.049 3.975 -11.126 1.00 76.75 318 CYS A O 1
ATOM 2434 N N . ALA A 1 319 ? -17.594 5.338 -12.147 1.00 74.19 319 ALA A N 1
ATOM 2435 C CA . ALA A 1 319 ? -18.595 6.303 -12.614 1.00 74.19 319 ALA A CA 1
ATOM 2436 C C . ALA A 1 319 ? -19.476 5.796 -13.775 1.00 74.19 319 ALA A C 1
ATOM 2438 O O . ALA A 1 319 ? -20.437 6.460 -14.146 1.00 74.19 319 ALA A O 1
ATOM 2439 N N . LYS A 1 320 ? -19.112 4.668 -14.396 1.00 65.50 320 LYS A N 1
ATOM 2440 C CA . LYS A 1 320 ? -19.864 4.044 -15.497 1.00 65.50 320 LYS A CA 1
ATOM 2441 C C . LYS A 1 320 ? -20.759 2.888 -15.041 1.00 65.50 320 LYS A C 1
ATOM 2443 O O . LYS A 1 320 ? -21.501 2.373 -15.871 1.00 65.50 320 LYS A O 1
ATOM 2448 N N . SER A 1 321 ? -20.607 2.448 -13.790 1.00 55.59 321 SER A N 1
ATOM 2449 C CA . SER A 1 321 ? -21.390 1.368 -13.172 1.00 55.59 321 SER A CA 1
ATOM 2450 C C . SER A 1 321 ? -22.558 1.959 -12.399 1.00 55.59 321 SER A C 1
ATOM 2452 O O . SER A 1 321 ? -23.619 1.307 -12.384 1.00 55.59 321 SER A O 1
#

Sequence (321 aa):
MGATLRCSKEAVPVDPEQTLRYRARASDWNYGMEDSRNYNGKAGSCARDLVTECRRCADIICRNCAIKPPLMTALRERHRRLCVTCAKAPIAALASPALDISLPLTSEAVQRAVCQCDTEGVWLCQPCGHSIRNADHDYKGIWRWRTKYGGFTGIGDGDRGVICGREEACLAAREKEQEIDCDAEDARGSTLAPWSTGSSSGTPSPGPQHTGTPPGGGSGFPFPTNGTVESIIEEMRHQRTPSPQLGPGYERHEIEGIGGIVKRKLVRMVRVGACVPEWEDEKNSSNKILAREVNGAARSWCGWCWRVIPGDKDKRQCAKS

Radius of gyration: 29.37 Å; Cα contacts (8 Å, |Δi|>4): 431; chains: 1; bounding box: 79×80×66 Å

Foldseek 3Di:
DDDQQDAPCQPPDQDQVVLVQFFFPPDDPPDDDDDPDDPRGDRDHFDSPPFAAALAPGGGGGPRQWDDFDDLVCQLLQFFFAAPPVQPQAQQCLFVVRHDSPDACPDPVSVSQADPCNPPNGTHGCVLPVCLVVVSVVRLVVVLCCLVPVPPDCCCDDPSARFGPLWLSAPPWDWDKDKDFQDPVNVVVPPDDDDDDDDDDDDDDYDDDDDDDDDDDDDDDDDDPDDPPVVVVVVVVVPPDPDPPDDDFWDWDFDQDDPRDTGTITIGIDTTGDHHDDDPVCSNPSPCVCVCCSVLVGKGAGSRSRHIHHHPVSVVSVVVD

InterPro domains:
  IPR011011 Zinc finger, FYVE/PHD-type [SSF57903] (53-89)

Secondary structure (DSSP, 8-state):
-PPPP--TTTTS---STTHHHHTB------------------B-PPPSSS-EE-TTT--EE-TTTBPPPPPGGGGGGGEEPPPHHHHHS-GGGGSSSPPPTTS-TTSHHHHHHB--TTTT----BHHHHTTHHHHHHHHHHHHHHHHHHTTSS-TTSSTTSPBPTTGGG-TT-EEEEEEEE--TTTTGGGS-------------------------------------HHHHHHHHHTTS-PPP---SS-EEEEEE-TTS-EEEEEEEEEEEPPBPPPPGGGTT-GGGTTHHHHTTSS-EEETTT--EE--HHHHHHHTT-